Protein AF-A0A8H5GS70-F1 (afdb_monomer_lite)

Structure (mmCIF, N/CA/C/O backbone):
data_AF-A0A8H5GS70-F1
#
_entry.id   AF-A0A8H5GS70-F1
#
loop_
_atom_site.group_PDB
_atom_site.id
_atom_site.type_symbol
_atom_site.label_atom_id
_atom_site.label_alt_id
_atom_site.label_comp_id
_atom_site.label_asym_id
_atom_site.label_entity_id
_atom_site.label_seq_id
_atom_site.pdbx_PDB_ins_code
_atom_site.Cartn_x
_atom_site.Cartn_y
_atom_site.Cartn_z
_atom_site.occupancy
_atom_site.B_iso_or_equiv
_atom_site.auth_seq_id
_atom_site.auth_comp_id
_atom_site.auth_asym_id
_atom_site.auth_atom_id
_atom_site.pdbx_PDB_model_num
ATOM 1 N N . MET A 1 1 ? 1.340 17.845 -47.057 1.00 41.59 1 MET A N 1
ATOM 2 C CA . MET A 1 1 ? 2.087 19.081 -47.364 1.00 41.59 1 MET A CA 1
ATOM 3 C C . MET A 1 1 ? 3.203 18.674 -48.309 1.00 41.59 1 MET A C 1
ATOM 5 O O . MET A 1 1 ? 4.181 18.093 -47.871 1.00 41.59 1 MET A O 1
ATOM 9 N N . GLU A 1 2 ? 2.843 18.514 -49.580 1.00 40.66 2 GLU A N 1
ATOM 10 C CA . GLU A 1 2 ? 2.996 19.532 -50.644 1.00 40.66 2 GLU A CA 1
ATOM 11 C C . GLU A 1 2 ? 4.414 19.458 -51.248 1.00 40.66 2 GLU A C 1
ATOM 13 O O . GLU A 1 2 ? 5.358 19.992 -50.667 1.00 40.66 2 GLU A O 1
ATOM 18 N N . PRO A 1 3 ? 4.588 18.746 -52.378 1.00 62.62 3 PRO A N 1
ATOM 19 C CA . PRO A 1 3 ? 5.790 18.810 -53.199 1.00 62.62 3 PRO A CA 1
ATOM 20 C C . PRO A 1 3 ? 5.687 19.979 -54.192 1.00 62.62 3 PRO A C 1
ATOM 22 O O . PRO A 1 3 ? 4.843 19.964 -55.087 1.00 62.62 3 PRO A O 1
ATOM 25 N N . SER A 1 4 ? 6.566 20.976 -54.065 1.00 63.50 4 SER A N 1
ATOM 26 C CA . SER A 1 4 ? 6.657 22.074 -55.034 1.00 63.50 4 SER A CA 1
ATOM 27 C C . SER A 1 4 ? 7.670 21.772 -56.134 1.00 63.50 4 SER A C 1
ATOM 29 O O . SER A 1 4 ? 8.876 21.661 -55.916 1.00 63.50 4 SER A O 1
ATOM 31 N N . THR A 1 5 ? 7.105 21.657 -57.327 1.00 60.03 5 THR A N 1
ATOM 32 C CA . THR A 1 5 ? 7.694 21.529 -58.658 1.00 60.03 5 THR A CA 1
ATOM 33 C C . THR A 1 5 ? 8.091 22.909 -59.206 1.00 60.03 5 THR A C 1
ATOM 35 O O . THR A 1 5 ? 7.234 23.784 -59.259 1.00 60.03 5 THR A O 1
ATOM 38 N N . THR A 1 6 ? 9.323 23.081 -59.702 1.00 65.56 6 THR A N 1
ATOM 39 C CA . THR A 1 6 ? 9.753 24.198 -60.586 1.00 65.56 6 THR A CA 1
ATOM 40 C C . THR A 1 6 ? 10.953 23.678 -61.404 1.00 65.56 6 THR A C 1
ATOM 42 O O . THR A 1 6 ? 11.974 23.368 -60.804 1.00 65.56 6 THR A O 1
ATOM 45 N N . LEU A 1 7 ? 10.951 23.331 -62.700 1.00 55.59 7 LEU A N 1
ATOM 46 C CA . LEU A 1 7 ? 10.333 23.798 -63.957 1.00 55.59 7 LEU A CA 1
ATOM 47 C C . LEU A 1 7 ? 11.104 24.951 -64.661 1.00 55.59 7 LEU A C 1
ATOM 49 O O . LEU A 1 7 ? 10.757 26.109 -64.481 1.00 55.59 7 LEU A O 1
ATOM 53 N N . LEU A 1 8 ? 12.083 24.546 -65.510 1.00 57.00 8 LEU A N 1
ATOM 54 C CA . LEU A 1 8 ? 12.638 25.178 -66.750 1.00 57.00 8 LEU A CA 1
ATOM 55 C C . LEU A 1 8 ? 13.341 26.568 -66.646 1.00 57.00 8 LEU A C 1
ATOM 57 O O . LEU A 1 8 ? 13.192 27.215 -65.617 1.00 57.00 8 LEU A O 1
ATOM 61 N N . PRO A 1 9 ? 14.107 27.071 -67.664 1.00 65.50 9 PRO A N 1
ATOM 62 C CA . PRO A 1 9 ? 14.268 26.616 -69.062 1.00 65.50 9 PRO A CA 1
ATOM 63 C C . PRO A 1 9 ? 15.720 26.522 -69.629 1.00 65.50 9 PRO A C 1
ATOM 65 O O . PRO A 1 9 ? 16.685 26.921 -68.977 1.00 65.50 9 PRO A O 1
ATOM 68 N N . PRO A 1 10 ? 15.873 26.022 -70.879 1.00 66.88 10 PRO A N 1
ATOM 69 C CA . PRO A 1 10 ? 17.088 26.089 -71.695 1.00 66.88 10 PRO A CA 1
ATOM 70 C C . PRO A 1 10 ? 17.116 27.337 -72.605 1.00 66.88 10 PRO A C 1
ATOM 72 O O . PRO A 1 10 ? 16.101 27.717 -73.186 1.00 66.88 10 PRO A O 1
ATOM 75 N N . THR A 1 11 ? 18.296 27.927 -72.800 1.00 54.78 11 THR A N 1
ATOM 76 C CA . THR A 1 11 ? 18.603 28.916 -73.853 1.00 54.78 11 THR A CA 1
ATOM 77 C C . THR A 1 11 ? 19.917 28.476 -74.516 1.00 54.78 11 THR A C 1
ATOM 79 O O . THR A 1 11 ? 20.917 28.264 -73.842 1.00 54.78 11 THR A O 1
ATOM 82 N N . ALA A 1 12 ? 19.913 27.987 -75.755 1.00 43.59 12 ALA A N 1
ATOM 83 C CA . ALA A 1 12 ? 19.698 28.677 -77.029 1.00 43.59 12 ALA A CA 1
ATOM 84 C C . ALA A 1 12 ? 20.904 29.519 -77.491 1.00 43.59 12 ALA A C 1
ATOM 86 O O . ALA A 1 12 ? 21.339 30.441 -76.814 1.00 43.59 12 ALA A O 1
ATOM 87 N N . SER A 1 13 ? 21.308 29.221 -78.729 1.00 40.09 13 SER A N 1
ATOM 88 C CA . SER A 1 13 ? 21.860 30.138 -79.732 1.00 40.09 13 SER A CA 1
ATOM 89 C C . SER A 1 13 ? 23.309 30.614 -79.611 1.00 40.09 13 SER A C 1
ATOM 91 O O . SER A 1 13 ? 23.669 31.460 -78.803 1.00 40.09 13 SER A O 1
ATOM 93 N N . GLY A 1 14 ? 24.103 30.146 -80.576 1.00 44.72 14 GLY A N 1
ATOM 94 C CA . GLY A 1 14 ? 25.409 30.680 -80.948 1.00 44.72 14 GLY A CA 1
ATOM 95 C C . GLY A 1 14 ? 25.857 30.148 -82.310 1.00 44.72 14 GLY A C 1
ATOM 96 O O . GLY A 1 14 ? 26.926 29.562 -82.424 1.00 44.72 14 GLY A O 1
ATOM 97 N N . SER A 1 15 ? 25.001 30.285 -83.328 1.00 45.94 15 SER A N 1
AT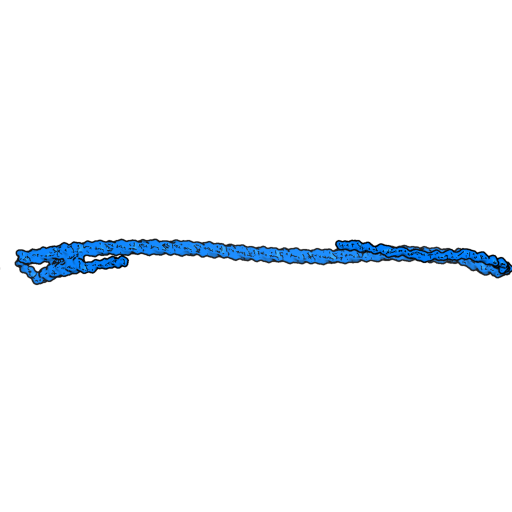OM 98 C CA . SER A 1 15 ? 25.353 30.112 -84.739 1.00 45.94 15 SER A CA 1
ATOM 99 C C . SER A 1 15 ? 26.146 31.324 -85.233 1.00 45.94 15 SER A C 1
ATOM 101 O O . SER A 1 15 ? 25.652 32.443 -85.117 1.00 45.94 15 SER A O 1
ATOM 103 N N . ALA A 1 16 ? 27.303 31.115 -85.860 1.00 51.50 16 ALA A N 1
ATOM 104 C CA . ALA A 1 16 ? 27.848 32.056 -86.837 1.00 51.50 16 ALA A CA 1
ATOM 105 C C . ALA A 1 16 ? 28.804 31.330 -87.793 1.00 51.50 16 ALA A C 1
ATOM 107 O O . ALA A 1 16 ? 29.974 31.093 -87.512 1.00 51.50 16 ALA A O 1
ATOM 108 N N . THR A 1 17 ? 28.230 30.964 -88.930 1.00 47.34 17 THR A N 1
ATOM 109 C CA . THR A 1 17 ? 28.849 30.848 -90.249 1.00 47.34 17 THR A CA 1
ATOM 110 C C . THR A 1 17 ? 29.799 32.015 -90.553 1.00 47.34 17 THR A C 1
ATOM 112 O O . THR A 1 17 ? 29.362 33.164 -90.518 1.00 47.34 17 THR A O 1
ATOM 115 N N . HIS A 1 18 ? 31.042 31.740 -90.958 1.00 45.59 18 HIS A N 1
ATOM 116 C CA . HIS A 1 18 ? 31.730 32.599 -91.925 1.00 45.59 18 HIS A CA 1
ATOM 117 C C . HIS A 1 18 ? 32.606 31.756 -92.858 1.00 45.59 18 HIS A C 1
ATOM 119 O O . HIS A 1 18 ? 33.551 31.088 -92.445 1.00 45.59 18 HIS A O 1
ATOM 125 N N . ASP A 1 19 ? 32.160 31.771 -94.107 1.00 41.03 19 ASP A N 1
ATOM 126 C CA . ASP A 1 19 ? 32.655 31.108 -95.303 1.00 41.03 19 ASP A CA 1
ATOM 127 C C . ASP A 1 19 ? 34.024 31.636 -95.801 1.00 41.03 19 ASP A C 1
ATOM 129 O O . ASP A 1 19 ? 34.546 32.625 -95.279 1.00 41.03 19 ASP A O 1
ATOM 133 N N . PRO A 1 20 ? 34.628 30.952 -96.794 1.00 55.06 20 PRO A N 1
ATOM 134 C CA . PRO A 1 20 ? 36.050 30.968 -97.099 1.00 55.06 20 PRO A CA 1
ATOM 135 C C . PRO A 1 20 ? 36.425 32.123 -98.025 1.00 55.06 20 PRO A C 1
ATOM 137 O O . PRO A 1 20 ? 35.702 32.423 -98.972 1.00 55.06 20 PRO A O 1
ATOM 140 N N . ASN A 1 21 ? 37.610 32.704 -97.822 1.00 40.53 21 ASN A N 1
ATOM 141 C CA . ASN A 1 21 ? 38.204 33.589 -98.816 1.00 40.53 21 ASN A CA 1
ATOM 142 C C . ASN A 1 21 ? 39.496 32.983 -99.368 1.00 40.53 21 ASN A C 1
ATOM 144 O O . ASN A 1 21 ? 40.542 32.947 -98.717 1.00 40.53 21 ASN A O 1
ATOM 148 N N . LEU A 1 22 ? 39.346 32.457 -100.584 1.00 50.12 22 LEU A N 1
ATOM 149 C CA . LEU A 1 22 ? 40.395 32.203 -101.555 1.00 50.12 22 LEU A CA 1
ATOM 150 C C . LEU A 1 22 ? 41.041 33.540 -101.932 1.00 50.12 22 LEU A C 1
ATOM 152 O O . LEU A 1 22 ? 40.470 34.290 -102.715 1.00 50.12 22 LEU A O 1
ATOM 156 N N . GLU A 1 23 ? 42.262 33.792 -101.471 1.00 40.56 23 GLU A N 1
ATOM 157 C CA . GLU A 1 23 ? 43.182 34.643 -102.222 1.00 40.56 23 GLU A CA 1
ATOM 158 C C . GLU A 1 23 ? 44.460 33.880 -102.546 1.00 40.56 23 GLU A C 1
ATOM 160 O O . GLU A 1 23 ? 45.332 33.596 -101.724 1.00 40.56 23 GLU A O 1
ATOM 165 N N . VAL A 1 24 ? 44.495 33.522 -103.823 1.00 50.34 24 VAL A N 1
ATOM 166 C CA . VAL A 1 24 ? 45.649 33.141 -104.614 1.00 50.34 24 VAL A CA 1
ATOM 167 C C . VAL A 1 24 ? 46.730 34.215 -104.462 1.00 50.34 24 VAL A C 1
ATOM 169 O O . VAL A 1 24 ? 46.545 35.366 -104.842 1.00 50.34 24 VAL A O 1
ATOM 172 N N . SER A 1 25 ? 47.893 33.820 -103.951 1.00 41.69 25 SER A N 1
ATOM 173 C CA . SER A 1 25 ? 49.149 34.536 -104.178 1.00 41.69 25 SER A CA 1
ATOM 174 C C . SER A 1 25 ? 50.239 33.525 -104.513 1.00 41.69 25 SER A C 1
ATOM 176 O O . SER A 1 25 ? 51.047 33.102 -103.686 1.00 41.69 25 SER A O 1
ATOM 178 N N . GLU A 1 26 ? 50.217 33.108 -105.777 1.00 46.69 26 GLU A N 1
ATOM 179 C CA . GLU A 1 26 ? 51.394 32.623 -106.483 1.00 46.69 26 GLU A CA 1
ATOM 180 C C . GLU A 1 26 ? 52.360 33.792 -106.700 1.00 46.69 26 GLU A C 1
ATOM 182 O O . GLU A 1 26 ? 52.015 34.739 -107.397 1.00 46.69 26 GLU A O 1
ATOM 187 N N . ALA A 1 27 ? 53.556 33.707 -106.108 1.00 41.03 27 ALA A N 1
ATOM 188 C CA . ALA A 1 27 ? 54.829 34.331 -106.514 1.00 41.03 27 ALA A CA 1
ATOM 189 C C . ALA A 1 27 ? 55.699 34.441 -105.245 1.00 41.03 27 ALA A C 1
ATOM 191 O O . ALA A 1 27 ? 55.424 35.216 -104.347 1.00 41.03 27 ALA A O 1
ATOM 192 N N . THR A 1 28 ? 56.783 33.703 -105.030 1.00 45.12 28 THR A N 1
ATOM 193 C CA . THR A 1 28 ? 57.941 33.544 -105.903 1.00 45.12 28 THR A CA 1
ATOM 194 C C . THR A 1 28 ? 58.838 32.454 -105.308 1.00 45.12 28 THR A C 1
ATOM 196 O O . THR A 1 28 ? 59.185 32.462 -104.127 1.00 45.12 28 THR A O 1
ATOM 199 N N . ARG A 1 29 ? 59.270 31.513 -106.152 1.00 48.84 29 ARG A N 1
ATOM 200 C CA . ARG A 1 29 ? 60.352 30.573 -105.848 1.00 48.84 29 ARG A CA 1
ATOM 201 C C . ARG A 1 29 ? 61.652 31.348 -105.609 1.00 48.84 29 ARG A C 1
ATOM 203 O O . ARG A 1 29 ? 62.238 31.867 -106.555 1.00 48.84 29 ARG A O 1
ATOM 210 N N . ARG A 1 30 ? 62.164 31.330 -104.377 1.00 41.66 30 ARG A N 1
ATOM 211 C CA . ARG A 1 30 ? 63.593 31.530 -104.087 1.00 41.66 30 ARG A CA 1
ATOM 212 C C . ARG A 1 30 ? 64.118 30.335 -103.295 1.00 41.66 30 ARG A C 1
ATOM 214 O O . ARG A 1 30 ? 63.849 30.168 -102.112 1.00 41.66 30 ARG A O 1
ATOM 221 N N . ARG A 1 31 ? 64.848 29.471 -104.006 1.00 52.75 31 ARG A N 1
ATOM 222 C CA . ARG A 1 31 ? 65.617 28.343 -103.474 1.00 52.75 31 ARG A CA 1
ATOM 223 C C . ARG A 1 31 ? 66.791 28.880 -102.656 1.00 52.75 31 ARG A C 1
ATOM 225 O O . ARG A 1 31 ? 67.757 29.354 -103.238 1.00 52.75 31 ARG A O 1
ATOM 232 N N . SER A 1 32 ? 66.703 28.791 -101.333 1.00 51.12 32 SER A N 1
ATOM 233 C CA . SER A 1 32 ? 67.836 28.585 -100.420 1.00 51.12 32 SER A CA 1
ATOM 234 C C . SER A 1 32 ? 67.299 28.463 -98.992 1.00 51.12 32 SER A C 1
ATOM 236 O O . SER A 1 32 ? 66.757 29.440 -98.479 1.00 51.12 32 SER A O 1
ATOM 238 N N . ARG A 1 33 ? 67.414 27.264 -98.388 1.00 51.38 33 ARG A N 1
ATOM 239 C CA . ARG A 1 33 ? 67.702 26.992 -96.955 1.00 51.38 33 ARG A CA 1
ATOM 240 C C . ARG A 1 33 ? 67.422 25.515 -96.598 1.00 51.38 33 ARG A C 1
ATOM 242 O O . ARG A 1 33 ? 66.333 25.194 -96.131 1.00 51.38 33 ARG A O 1
ATOM 249 N N . PRO A 1 34 ? 68.409 24.612 -96.744 1.00 63.44 34 PRO A N 1
ATOM 250 C CA . PRO A 1 34 ? 68.309 23.220 -96.283 1.00 63.44 34 PRO A CA 1
ATOM 251 C C . PRO A 1 34 ? 68.285 23.053 -94.745 1.00 63.44 34 PRO A C 1
ATOM 253 O O . PRO A 1 34 ? 68.092 21.951 -94.252 1.00 63.44 34 PRO A O 1
ATOM 256 N N . ALA A 1 35 ? 68.434 24.120 -93.950 1.00 65.75 35 ALA A N 1
ATOM 257 C CA . ALA A 1 35 ? 68.441 24.016 -92.486 1.00 65.75 35 ALA A CA 1
ATOM 258 C C . ALA A 1 35 ? 67.076 23.606 -91.890 1.00 65.75 35 ALA A C 1
ATOM 260 O O . ALA A 1 35 ? 67.027 22.810 -90.956 1.00 65.75 35 ALA A O 1
ATOM 261 N N . ILE A 1 36 ? 65.961 24.099 -92.444 1.00 76.31 36 ILE A N 1
ATOM 262 C CA . ILE A 1 36 ? 64.610 23.873 -91.890 1.00 76.31 36 ILE A CA 1
ATOM 263 C C . ILE A 1 36 ? 64.193 22.401 -92.018 1.00 76.31 36 ILE A C 1
ATOM 265 O O . ILE A 1 36 ? 63.583 21.847 -91.106 1.00 76.31 36 ILE A O 1
ATOM 269 N N . THR A 1 37 ? 64.574 21.738 -93.113 1.00 81.88 37 THR A N 1
ATOM 270 C CA . THR A 1 37 ? 64.270 20.319 -93.334 1.00 81.88 37 THR A CA 1
ATOM 271 C C . THR A 1 37 ? 65.010 19.415 -92.351 1.00 81.88 37 THR A C 1
ATOM 273 O O . THR A 1 37 ? 64.430 18.448 -91.867 1.00 81.88 37 THR A O 1
ATOM 276 N N . HIS A 1 38 ? 66.250 19.749 -91.975 1.00 82.50 38 HIS A N 1
ATOM 277 C CA . HIS A 1 38 ? 66.985 18.991 -90.957 1.00 82.50 38 HIS A CA 1
ATOM 278 C C . HIS A 1 38 ? 66.397 19.182 -89.548 1.00 82.50 38 HIS A C 1
ATOM 280 O O . HIS A 1 38 ? 66.287 18.206 -88.807 1.00 82.50 38 HIS A O 1
ATOM 286 N N . PHE A 1 39 ? 65.933 20.391 -89.199 1.00 87.62 39 PHE A N 1
ATOM 287 C CA . PHE A 1 39 ? 65.196 20.621 -87.947 1.00 87.62 39 PHE A CA 1
ATOM 288 C C . PHE A 1 39 ? 63.870 19.861 -87.904 1.00 87.62 39 PHE A C 1
ATOM 290 O O . PHE A 1 39 ? 63.539 19.292 -86.868 1.00 87.62 39 PHE A O 1
ATOM 297 N N . ALA A 1 40 ? 63.136 19.802 -89.018 1.00 88.44 40 ALA A N 1
ATOM 298 C CA . ALA A 1 40 ? 61.888 19.049 -89.097 1.00 88.44 40 ALA A CA 1
ATOM 299 C C . ALA A 1 40 ? 62.111 17.543 -88.875 1.00 88.44 40 ALA A C 1
ATOM 301 O O . ALA A 1 40 ? 61.377 16.921 -88.108 1.00 88.44 40 ALA A O 1
ATOM 302 N N . VAL A 1 41 ? 63.158 16.964 -89.476 1.00 88.12 41 VAL A N 1
ATOM 303 C CA . VAL A 1 41 ? 63.504 15.546 -89.280 1.00 88.12 41 VAL A CA 1
ATOM 304 C C . VAL A 1 41 ? 63.946 15.278 -87.838 1.00 88.12 41 VAL A C 1
ATOM 306 O O . VAL A 1 41 ? 63.435 14.348 -87.217 1.00 88.12 41 VAL A O 1
ATOM 309 N N . LEU A 1 42 ? 64.818 16.110 -87.257 1.00 89.81 42 LEU A N 1
ATOM 310 C CA . LEU A 1 42 ? 65.224 15.967 -85.851 1.00 89.81 42 LEU A CA 1
ATOM 311 C C . LEU A 1 42 ? 64.033 16.107 -84.892 1.00 89.81 42 LEU A C 1
ATOM 313 O O . LEU A 1 42 ? 63.864 15.277 -83.999 1.00 89.81 42 LEU A O 1
ATOM 317 N N . ALA A 1 43 ? 63.166 17.099 -85.105 1.00 89.62 43 ALA A N 1
ATOM 318 C CA . ALA A 1 43 ? 61.948 17.276 -84.322 1.00 89.62 43 ALA A CA 1
ATOM 319 C C . ALA A 1 43 ? 61.018 16.060 -84.442 1.00 89.62 43 ALA A C 1
ATOM 321 O O . ALA A 1 43 ? 60.468 15.625 -83.438 1.00 89.62 43 ALA A O 1
ATOM 322 N N . SER A 1 44 ? 60.897 15.452 -85.626 1.00 91.12 44 SER A N 1
ATOM 323 C CA . SER A 1 44 ? 60.050 14.269 -85.833 1.00 91.12 44 SER A CA 1
ATOM 324 C C . SER A 1 44 ? 60.491 13.039 -85.029 1.00 91.12 44 SER A C 1
ATOM 326 O O . SER A 1 44 ? 59.652 12.207 -84.701 1.00 91.12 44 SER A O 1
ATOM 328 N N . VAL A 1 45 ? 61.777 12.942 -84.668 1.00 91.88 45 VAL A N 1
ATOM 329 C CA . VAL A 1 45 ? 62.325 11.842 -83.853 1.00 91.88 45 VAL A CA 1
ATOM 330 C C . VAL A 1 45 ? 62.315 12.197 -82.365 1.00 91.88 45 VAL A C 1
ATOM 332 O O . VAL A 1 45 ? 61.942 11.378 -81.527 1.00 91.88 45 VAL A O 1
ATOM 335 N N . ILE A 1 46 ? 62.681 13.433 -82.020 1.00 93.31 46 ILE A N 1
ATOM 336 C CA . ILE A 1 46 ? 62.764 13.885 -80.623 1.00 93.31 46 ILE A CA 1
ATOM 337 C C . ILE A 1 46 ? 61.366 14.067 -80.013 1.00 93.31 46 ILE A C 1
ATOM 339 O O . ILE A 1 46 ? 61.153 13.769 -78.835 1.00 93.31 46 ILE A O 1
ATOM 343 N N . LEU A 1 47 ? 60.391 14.524 -80.802 1.00 92.94 47 LEU A N 1
ATOM 344 C CA . LEU A 1 47 ? 59.028 14.770 -80.336 1.00 92.94 47 LEU A CA 1
ATOM 345 C C . LEU A 1 47 ? 58.335 13.492 -79.830 1.00 92.94 47 LEU A C 1
ATOM 347 O O . LEU A 1 47 ? 57.911 13.503 -78.680 1.00 92.94 47 LEU A O 1
ATOM 351 N N . PRO A 1 48 ? 58.251 12.364 -80.563 1.00 91.31 48 PRO A N 1
ATOM 352 C CA . PRO A 1 48 ? 57.654 11.144 -80.018 1.00 91.31 48 PRO A CA 1
ATOM 353 C C . PRO A 1 48 ? 58.462 10.585 -78.842 1.00 91.31 48 PRO A C 1
ATOM 355 O O . PRO A 1 48 ? 57.868 10.118 -77.869 1.00 91.31 48 PRO A O 1
ATOM 358 N N . LEU A 1 49 ? 59.797 10.696 -78.886 1.00 93.31 49 LEU A N 1
ATOM 359 C CA . LEU A 1 49 ? 60.673 10.209 -77.819 1.00 93.31 49 LEU A CA 1
ATOM 360 C C . LEU A 1 49 ? 60.420 10.928 -76.483 1.00 93.31 49 LEU A C 1
ATOM 362 O O . LEU A 1 49 ? 60.488 10.304 -75.429 1.00 93.31 49 LEU A O 1
ATOM 366 N N . THR A 1 50 ? 60.079 12.217 -76.518 1.00 93.75 50 THR A N 1
ATOM 367 C CA . THR A 1 50 ? 59.767 13.017 -75.320 1.00 93.75 50 THR A CA 1
ATOM 368 C C . THR A 1 50 ? 58.273 13.026 -74.975 1.00 93.75 50 THR A C 1
ATOM 370 O O . THR A 1 50 ? 57.904 13.035 -73.800 1.00 93.75 50 THR A O 1
ATOM 373 N N . PHE A 1 51 ? 57.389 12.964 -75.972 1.00 95.31 51 PHE A N 1
ATOM 374 C CA . PHE A 1 51 ? 55.944 13.092 -75.785 1.00 95.31 51 PHE A CA 1
ATOM 375 C C . PHE A 1 51 ? 55.284 11.807 -75.271 1.00 95.31 51 PHE A C 1
ATOM 377 O O . PHE A 1 51 ? 54.409 11.868 -74.407 1.00 95.31 51 PHE A O 1
ATOM 384 N N . VAL A 1 52 ? 55.714 10.631 -75.740 1.00 94.88 52 VAL A N 1
ATOM 385 C CA . VAL A 1 52 ? 55.173 9.336 -75.287 1.00 94.88 52 VAL A CA 1
ATOM 386 C C . VAL A 1 52 ? 55.362 9.109 -73.778 1.00 94.88 52 VAL A C 1
ATOM 388 O O . VAL A 1 52 ? 54.360 8.835 -73.104 1.00 94.88 52 VAL A O 1
ATOM 391 N N . PRO A 1 53 ? 56.574 9.244 -73.195 1.00 93.75 53 PRO A N 1
ATOM 392 C CA . PRO A 1 53 ? 56.747 9.066 -71.754 1.00 93.75 53 PRO A CA 1
ATOM 393 C C . PRO A 1 53 ? 55.986 10.126 -70.949 1.00 93.75 53 PRO A C 1
ATOM 395 O O . PRO A 1 53 ? 55.418 9.799 -69.906 1.00 93.75 53 PRO A O 1
ATOM 398 N N . TYR A 1 54 ? 55.886 11.361 -71.455 1.00 96.25 54 TYR A N 1
ATOM 399 C CA . TYR A 1 54 ? 55.092 12.417 -70.826 1.00 96.25 54 TYR A CA 1
ATOM 400 C C . TYR A 1 54 ? 53.594 12.076 -70.789 1.00 96.25 54 TYR A C 1
ATOM 402 O O . TYR A 1 54 ? 52.955 12.190 -69.740 1.00 96.25 54 TYR A O 1
ATOM 410 N N . LEU A 1 55 ? 53.025 11.591 -71.897 1.00 95.88 55 LEU A N 1
ATOM 411 C CA . LEU A 1 55 ? 51.624 11.171 -71.950 1.00 95.88 55 LEU A CA 1
ATOM 412 C C . LEU A 1 55 ? 51.339 9.968 -71.046 1.00 95.88 55 LEU A C 1
ATOM 414 O O . LEU A 1 55 ? 50.320 9.949 -70.352 1.00 95.88 55 LEU A O 1
ATOM 418 N N . LEU A 1 56 ? 52.234 8.977 -71.018 1.00 96.44 56 LEU A N 1
ATOM 419 C CA . LEU A 1 56 ? 52.121 7.824 -70.122 1.00 96.44 56 LEU A CA 1
ATOM 420 C C . LEU A 1 56 ? 52.157 8.256 -68.653 1.00 96.44 56 LEU A C 1
ATOM 422 O O . LEU A 1 56 ? 51.313 7.814 -67.869 1.00 96.44 56 LEU A O 1
ATOM 426 N N . ALA A 1 57 ? 53.084 9.145 -68.285 1.00 96.31 57 ALA A N 1
ATOM 427 C CA . ALA A 1 57 ? 53.157 9.713 -66.944 1.00 96.31 57 ALA A CA 1
ATOM 428 C C . ALA A 1 57 ? 51.867 10.469 -66.595 1.00 96.31 57 ALA A C 1
ATOM 430 O O . ALA A 1 57 ? 51.264 10.201 -65.557 1.00 96.31 57 ALA A O 1
ATOM 431 N N . ARG A 1 58 ? 51.371 11.327 -67.497 1.00 96.19 58 ARG A N 1
ATOM 432 C CA . ARG A 1 58 ? 50.116 12.068 -67.306 1.00 96.19 58 ARG A CA 1
ATOM 433 C C . ARG A 1 58 ? 48.926 11.132 -67.100 1.00 96.19 58 ARG A C 1
ATOM 435 O O . ARG A 1 58 ? 48.154 11.333 -66.166 1.00 96.19 58 ARG A O 1
ATOM 442 N N . ARG A 1 59 ? 48.809 10.067 -67.903 1.00 96.25 59 ARG A N 1
ATOM 443 C CA . ARG A 1 59 ? 47.742 9.062 -67.759 1.00 96.25 59 ARG A CA 1
ATOM 444 C C . ARG A 1 59 ? 47.825 8.334 -66.416 1.00 96.25 59 ARG A C 1
ATOM 446 O O . ARG A 1 59 ? 46.794 8.131 -65.778 1.00 96.25 59 ARG A O 1
ATOM 453 N N . ARG A 1 60 ? 49.031 7.971 -65.965 1.00 96.25 60 ARG A N 1
ATOM 454 C CA . ARG A 1 60 ? 49.246 7.337 -64.652 1.00 96.25 60 ARG A CA 1
ATOM 455 C C . ARG A 1 60 ? 48.882 8.273 -63.501 1.00 96.25 60 ARG A C 1
ATOM 457 O O . ARG A 1 60 ? 48.185 7.840 -62.589 1.00 96.25 60 ARG A O 1
ATOM 464 N N . VAL A 1 61 ? 49.284 9.543 -63.565 1.00 96.88 61 VAL A N 1
ATOM 465 C CA . VAL A 1 61 ? 48.940 10.553 -62.549 1.00 96.88 61 VAL A CA 1
ATOM 466 C C . VAL A 1 61 ? 47.428 10.775 -62.490 1.00 96.88 61 VAL A C 1
ATOM 468 O O . VAL A 1 61 ? 46.863 10.792 -61.400 1.00 96.88 61 VAL A O 1
ATOM 471 N N . SER A 1 62 ? 46.741 10.859 -63.634 1.00 96.50 62 SER A N 1
ATOM 472 C CA . SER A 1 62 ? 45.276 10.972 -63.661 1.00 96.50 62 SER A CA 1
ATOM 473 C C . SER A 1 62 ? 44.578 9.739 -63.082 1.00 96.50 62 SER A C 1
ATOM 475 O O . SER A 1 62 ? 43.651 9.889 -62.288 1.00 96.50 62 SER A O 1
ATOM 477 N N . ALA A 1 63 ? 45.033 8.529 -63.424 1.00 96.25 63 ALA A N 1
ATOM 478 C CA . ALA A 1 63 ? 44.480 7.292 -62.871 1.00 96.25 63 ALA A CA 1
ATOM 479 C C . ALA A 1 63 ? 44.705 7.192 -61.353 1.00 96.25 63 ALA A C 1
ATOM 481 O O . ALA A 1 63 ? 43.804 6.790 -60.617 1.00 96.25 63 ALA A O 1
ATOM 482 N N . LEU A 1 64 ? 45.882 7.600 -60.868 1.00 97.25 64 LEU A N 1
ATOM 483 C CA . LEU A 1 64 ? 46.168 7.657 -59.437 1.00 97.25 64 LEU A CA 1
ATOM 484 C C . LEU A 1 64 ? 45.287 8.701 -58.741 1.00 97.25 64 LEU A C 1
ATOM 486 O O . LEU A 1 64 ? 44.691 8.397 -57.715 1.00 97.25 64 LEU A O 1
ATOM 490 N N . GLY A 1 65 ? 45.119 9.883 -59.338 1.00 96.56 65 GLY A N 1
ATOM 491 C CA . GLY A 1 65 ? 44.229 10.924 -58.825 1.00 96.56 65 GLY A CA 1
ATOM 492 C C . GLY A 1 65 ? 42.771 10.467 -58.724 1.00 96.56 65 GLY A C 1
ATOM 493 O O . GLY A 1 65 ? 42.103 10.761 -57.736 1.00 96.56 65 GLY A O 1
ATOM 494 N N . GLN A 1 66 ? 42.280 9.690 -59.695 1.00 97.31 66 GLN A N 1
ATOM 495 C CA . GLN A 1 66 ? 40.946 9.081 -59.622 1.00 97.31 66 GLN A CA 1
ATOM 496 C C . GLN A 1 66 ? 40.834 8.069 -58.476 1.00 97.31 66 GLN A C 1
ATOM 498 O O . GLN A 1 66 ? 39.847 8.089 -57.745 1.00 97.31 66 GLN A O 1
ATOM 503 N N . ARG A 1 67 ? 41.852 7.221 -58.273 1.00 97.12 67 ARG A N 1
ATOM 504 C CA . ARG A 1 67 ? 41.879 6.262 -57.155 1.00 97.12 67 ARG A CA 1
ATOM 505 C C . ARG A 1 67 ? 41.926 6.959 -55.798 1.00 97.12 67 ARG A C 1
ATOM 507 O O . ARG A 1 67 ? 41.222 6.533 -54.892 1.00 97.12 67 ARG A O 1
ATOM 514 N N . VAL A 1 68 ? 42.700 8.037 -55.668 1.00 98.00 68 VAL A N 1
ATOM 515 C CA . VAL A 1 68 ? 42.758 8.846 -54.440 1.00 98.00 68 VAL A CA 1
ATOM 516 C C . VAL A 1 68 ? 41.394 9.460 -54.138 1.00 98.00 68 VAL A C 1
ATOM 518 O O . VAL A 1 68 ? 40.908 9.309 -53.024 1.00 98.00 68 VAL A O 1
ATOM 521 N N . LYS A 1 69 ? 40.723 10.053 -55.135 1.00 97.31 69 LYS A N 1
ATOM 522 C CA . LYS A 1 69 ? 39.356 10.576 -54.967 1.00 97.31 69 LYS A CA 1
ATOM 523 C C . LYS A 1 69 ? 38.369 9.487 -54.554 1.00 97.31 69 LYS A C 1
ATOM 525 O O . LYS A 1 69 ? 37.531 9.706 -53.688 1.00 97.31 69 LYS A O 1
ATOM 530 N N . HIS A 1 70 ? 38.472 8.302 -55.149 1.00 97.44 70 HIS A N 1
ATOM 531 C CA . HIS A 1 70 ? 37.612 7.181 -54.787 1.00 97.44 70 HIS A CA 1
ATOM 532 C C . HIS A 1 70 ? 37.852 6.722 -53.339 1.00 97.44 70 HIS A C 1
ATOM 534 O O . HIS A 1 70 ? 36.900 6.561 -52.576 1.00 97.44 70 HIS A O 1
ATOM 540 N N . LEU A 1 71 ? 39.114 6.600 -52.919 1.00 97.56 71 LEU A N 1
ATOM 541 C CA . LEU A 1 71 ? 39.466 6.299 -51.529 1.00 97.56 71 LEU A CA 1
ATOM 542 C C . LEU A 1 71 ? 38.970 7.378 -50.564 1.00 97.56 71 LEU A C 1
ATOM 544 O O . LEU A 1 71 ? 38.439 7.044 -49.511 1.00 97.56 71 LEU A O 1
ATOM 548 N N . GLU A 1 72 ? 39.066 8.653 -50.933 1.00 97.88 72 GLU A N 1
ATOM 549 C CA . GLU A 1 72 ? 38.540 9.760 -50.134 1.00 97.88 72 GLU A CA 1
ATOM 550 C C . GLU A 1 72 ? 37.021 9.642 -49.944 1.00 97.88 72 GLU A C 1
ATOM 552 O O . GLU A 1 72 ? 36.532 9.751 -48.820 1.00 97.88 72 GLU A O 1
ATOM 557 N N . THR A 1 73 ? 36.271 9.318 -51.005 1.00 97.88 73 THR A N 1
ATOM 558 C CA . THR A 1 73 ? 34.821 9.081 -50.886 1.00 97.88 73 THR A CA 1
ATOM 559 C C . THR A 1 73 ? 34.496 7.889 -49.983 1.00 97.88 73 THR A C 1
ATOM 561 O O . THR A 1 73 ? 33.563 7.965 -49.182 1.00 97.88 73 THR A O 1
ATOM 564 N N . HIS A 1 74 ? 35.292 6.815 -50.043 1.00 97.81 74 HIS A N 1
ATOM 565 C CA . HIS A 1 74 ? 35.139 5.666 -49.152 1.00 97.81 74 HIS A CA 1
ATOM 566 C C . HIS A 1 74 ? 35.443 6.020 -47.692 1.00 97.81 74 HIS A C 1
ATOM 568 O O . HIS A 1 74 ? 34.659 5.668 -46.813 1.00 97.81 74 HIS A O 1
ATOM 574 N N . LEU A 1 75 ? 36.520 6.765 -47.426 1.00 97.94 75 LEU A N 1
ATOM 575 C CA . LEU A 1 75 ? 36.861 7.233 -46.081 1.00 97.94 75 LEU A CA 1
ATOM 576 C C . LEU A 1 75 ? 35.773 8.147 -45.510 1.00 97.94 75 LEU A C 1
ATOM 578 O O . LEU A 1 75 ? 35.396 8.000 -44.349 1.00 97.94 75 LEU A O 1
ATOM 582 N N . GLN A 1 76 ? 35.209 9.040 -46.327 1.00 98.06 76 GLN A N 1
ATOM 583 C CA . GLN A 1 76 ? 34.086 9.880 -45.914 1.00 98.06 76 GLN A CA 1
ATOM 584 C C . GLN A 1 76 ? 32.826 9.059 -45.609 1.00 98.06 76 GLN A C 1
ATOM 586 O O . GLN A 1 76 ? 32.118 9.374 -44.652 1.00 98.06 76 GLN A O 1
ATOM 591 N N . SER A 1 77 ? 32.537 8.008 -46.386 1.00 98.12 77 SER A N 1
ATOM 592 C CA . SER A 1 77 ? 31.415 7.103 -46.099 1.00 98.12 77 SER A CA 1
ATOM 593 C C . SER A 1 77 ? 31.618 6.372 -44.774 1.00 98.12 77 SER A C 1
ATOM 595 O O . SER A 1 77 ? 30.743 6.420 -43.916 1.00 98.12 77 SER A O 1
ATOM 597 N N . ILE A 1 78 ? 32.801 5.784 -44.564 1.00 98.12 78 ILE A N 1
ATOM 598 C CA . ILE A 1 78 ? 33.141 5.079 -43.320 1.00 98.12 78 ILE A CA 1
ATOM 599 C C . ILE A 1 78 ? 33.045 6.027 -42.122 1.00 98.12 78 ILE A C 1
ATOM 601 O O . ILE A 1 78 ? 32.498 5.660 -41.087 1.00 98.12 78 ILE A O 1
ATOM 605 N N . HIS A 1 79 ? 33.515 7.269 -42.255 1.00 98.25 79 HIS A N 1
ATOM 606 C CA . HIS A 1 79 ? 33.407 8.257 -41.184 1.00 98.25 79 HIS A CA 1
ATOM 607 C C . HIS A 1 79 ? 31.944 8.594 -40.847 1.00 98.25 79 HIS A C 1
ATOM 609 O O . HIS A 1 79 ? 31.582 8.689 -39.673 1.00 98.25 79 HIS A O 1
ATOM 615 N N . LYS A 1 80 ? 31.075 8.716 -41.860 1.00 98.12 80 LYS A N 1
ATOM 616 C CA . LYS A 1 80 ? 29.631 8.894 -41.650 1.00 98.12 80 LYS A CA 1
ATOM 617 C C . LYS A 1 80 ? 29.020 7.686 -40.943 1.00 98.12 80 LYS A C 1
ATOM 619 O O . LYS A 1 80 ? 28.237 7.882 -40.015 1.00 98.12 80 LYS A O 1
ATOM 624 N N . ASP A 1 81 ? 29.396 6.472 -41.320 1.00 98.19 81 ASP A N 1
ATOM 625 C CA . ASP A 1 81 ? 28.870 5.254 -40.700 1.00 98.19 81 ASP A CA 1
ATOM 626 C C . ASP A 1 81 ? 29.341 5.101 -39.248 1.00 98.19 81 ASP A C 1
ATOM 628 O O . ASP A 1 81 ? 28.520 4.852 -38.366 1.00 98.19 81 ASP A O 1
ATOM 632 N N . LEU A 1 82 ? 30.611 5.396 -38.952 1.00 98.38 82 LEU A N 1
ATOM 633 C CA . LEU A 1 82 ? 31.116 5.465 -37.576 1.00 98.38 82 LEU A CA 1
ATOM 634 C C . LEU A 1 82 ? 30.361 6.510 -36.747 1.00 98.38 82 LEU A C 1
ATOM 636 O O . LEU A 1 82 ? 29.959 6.226 -35.624 1.00 98.38 82 LEU A O 1
ATOM 640 N N . SER A 1 83 ? 30.085 7.691 -37.311 1.00 98.25 83 SER A N 1
ATOM 641 C CA . SER A 1 83 ? 29.305 8.726 -36.616 1.00 98.25 83 SER A CA 1
ATOM 642 C C . SER A 1 83 ? 27.848 8.319 -36.351 1.00 98.25 83 SER A C 1
ATOM 644 O O . SER A 1 83 ? 27.219 8.816 -35.419 1.00 98.25 83 SER A O 1
ATOM 646 N N . ARG A 1 84 ? 27.282 7.425 -37.172 1.00 98.31 84 ARG A N 1
ATOM 647 C CA . ARG A 1 84 ? 25.945 6.856 -36.949 1.00 98.31 84 ARG A CA 1
ATOM 648 C C . ARG A 1 84 ? 25.981 5.795 -35.857 1.00 98.31 84 ARG A C 1
ATOM 650 O O . ARG A 1 84 ? 25.088 5.783 -35.015 1.00 98.31 84 ARG A O 1
ATOM 657 N N . LEU A 1 85 ? 27.015 4.955 -35.846 1.00 98.44 85 LEU A N 1
ATOM 658 C CA . LEU A 1 85 ? 27.205 3.935 -34.817 1.00 98.44 85 LEU A CA 1
ATOM 659 C C . LEU A 1 85 ? 27.399 4.557 -33.433 1.00 98.44 85 LEU A C 1
ATOM 661 O O . LEU A 1 85 ? 26.734 4.132 -32.496 1.00 98.44 85 LEU A O 1
ATOM 665 N N . THR A 1 86 ? 28.207 5.613 -33.307 1.00 98.19 86 THR A N 1
ATOM 666 C CA . THR A 1 86 ? 28.385 6.298 -32.016 1.00 98.19 86 THR A CA 1
ATOM 667 C C . THR A 1 86 ? 27.086 6.932 -31.520 1.00 98.19 86 THR A C 1
ATOM 669 O O . THR A 1 86 ? 26.764 6.835 -30.339 1.00 98.19 86 THR A O 1
ATOM 672 N N . LYS A 1 87 ? 26.274 7.515 -32.413 1.00 98.25 87 LYS A N 1
ATOM 673 C CA . LYS A 1 87 ? 24.936 8.019 -32.054 1.00 98.25 87 LYS A CA 1
ATOM 674 C C . LYS A 1 87 ? 24.024 6.902 -31.549 1.00 98.25 87 LYS A C 1
ATOM 676 O O . LYS A 1 87 ? 23.342 7.089 -30.544 1.00 98.25 87 LYS A O 1
ATOM 681 N N . LEU A 1 88 ? 24.035 5.749 -32.212 1.00 98.50 88 LEU A N 1
ATOM 682 C CA . LEU A 1 88 ? 23.247 4.589 -31.800 1.00 98.50 88 LEU A CA 1
ATOM 683 C C . LEU A 1 88 ? 23.718 4.025 -30.451 1.00 98.50 88 LEU A C 1
ATOM 685 O O . LEU A 1 88 ? 22.900 3.662 -29.615 1.00 98.50 88 LEU A O 1
ATOM 689 N N . GLU A 1 89 ? 25.022 4.006 -30.194 1.00 98.31 89 GLU A N 1
ATOM 690 C CA . GLU A 1 89 ? 25.563 3.597 -28.897 1.00 98.31 89 GLU A CA 1
ATOM 691 C C . GLU A 1 89 ? 25.116 4.546 -27.777 1.00 98.31 89 GLU A C 1
ATOM 693 O O . GLU A 1 89 ? 24.649 4.098 -26.730 1.00 98.31 89 GLU A O 1
ATOM 698 N N . THR A 1 90 ? 25.163 5.862 -28.016 1.00 98.06 90 THR A N 1
ATOM 699 C CA . THR A 1 90 ? 24.682 6.842 -27.029 1.00 98.06 90 THR A CA 1
ATOM 700 C C . THR A 1 90 ? 23.181 6.722 -26.758 1.00 98.06 90 THR A C 1
ATOM 702 O O . THR A 1 90 ? 22.768 6.860 -25.605 1.00 98.06 90 THR A O 1
ATOM 705 N N . SER A 1 91 ? 22.359 6.415 -27.771 1.00 98.06 91 SER A N 1
ATOM 706 C CA . SER A 1 91 ? 20.920 6.211 -27.569 1.00 98.06 91 SER A CA 1
ATOM 707 C C . SER A 1 91 ? 20.622 4.906 -26.832 1.00 98.06 91 SER A C 1
ATOM 709 O O . SER A 1 91 ? 19.786 4.902 -25.931 1.00 98.06 91 SER A O 1
ATOM 711 N N . LEU A 1 92 ? 21.347 3.821 -27.124 1.00 98.44 92 LEU A N 1
ATOM 712 C CA . LEU A 1 92 ? 21.251 2.580 -26.351 1.00 98.44 92 LEU A CA 1
ATOM 713 C C . LEU A 1 92 ? 21.650 2.796 -24.892 1.00 98.44 92 LEU A C 1
ATOM 715 O O . LEU A 1 92 ? 20.980 2.296 -23.990 1.00 98.44 92 LEU A O 1
ATOM 719 N N . GLN A 1 93 ? 22.701 3.577 -24.642 1.00 98.50 93 GLN A N 1
ATOM 720 C CA . GLN A 1 93 ? 23.116 3.904 -23.283 1.00 98.50 93 GLN A CA 1
ATOM 721 C C . GLN A 1 93 ? 22.058 4.740 -22.545 1.00 98.50 93 GLN A C 1
ATOM 723 O O . GLN A 1 93 ? 21.870 4.555 -21.344 1.00 98.50 93 GLN A O 1
ATOM 728 N N . ALA A 1 94 ? 21.359 5.647 -23.235 1.00 98.12 94 ALA A N 1
ATOM 729 C CA . ALA A 1 94 ? 20.230 6.380 -22.661 1.00 98.12 94 ALA A CA 1
ATOM 730 C C . ALA A 1 94 ? 19.083 5.426 -22.285 1.00 98.12 94 ALA A C 1
ATOM 732 O O . ALA A 1 94 ? 18.680 5.400 -21.127 1.00 98.12 94 ALA A O 1
ATOM 733 N N . ILE A 1 95 ? 18.674 4.541 -23.200 1.00 98.31 95 ILE A N 1
ATOM 734 C CA . ILE A 1 95 ? 17.627 3.536 -22.945 1.00 98.31 95 ILE A CA 1
ATOM 735 C C . ILE A 1 95 ? 17.999 2.628 -21.763 1.00 98.31 95 ILE A C 1
ATOM 737 O O . ILE A 1 95 ? 17.162 2.318 -20.920 1.00 98.31 95 ILE A O 1
ATOM 741 N N . GLN A 1 96 ? 19.264 2.214 -21.653 1.00 98.38 96 GLN A N 1
ATOM 742 C CA . GLN A 1 96 ? 19.727 1.413 -20.518 1.00 98.38 96 GLN A CA 1
ATOM 743 C C . GLN A 1 96 ? 19.628 2.159 -19.181 1.00 98.38 96 GLN A C 1
ATOM 745 O O . GLN A 1 96 ? 19.336 1.533 -18.160 1.00 98.38 96 GLN A O 1
ATOM 750 N N . ARG A 1 97 ? 19.877 3.475 -19.161 1.00 98.31 97 ARG A N 1
ATOM 751 C CA . ARG A 1 97 ? 19.688 4.296 -17.956 1.00 98.31 97 ARG A CA 1
ATOM 752 C C . ARG A 1 97 ? 18.210 4.394 -17.594 1.00 98.31 97 ARG A C 1
ATOM 754 O O . ARG A 1 97 ? 17.885 4.195 -16.427 1.00 98.31 97 ARG A O 1
ATOM 761 N N . ASP A 1 98 ? 17.342 4.599 -18.577 1.00 98.38 98 ASP A N 1
ATOM 762 C CA . ASP A 1 98 ? 15.896 4.698 -18.362 1.00 98.38 98 ASP A CA 1
ATOM 763 C C . ASP A 1 98 ? 15.317 3.381 -17.833 1.00 98.38 98 ASP A C 1
ATOM 765 O O . ASP A 1 98 ? 14.573 3.377 -16.857 1.00 98.38 98 ASP A O 1
ATOM 769 N N . LEU A 1 99 ? 15.731 2.236 -18.386 1.00 98.25 99 LEU A N 1
ATOM 770 C CA . LEU A 1 99 ? 15.317 0.925 -17.875 1.00 98.25 99 LEU A CA 1
ATOM 771 C C . LEU A 1 99 ? 15.767 0.700 -16.428 1.00 98.25 99 LEU A C 1
ATOM 773 O O . LEU A 1 99 ? 15.002 0.172 -15.620 1.00 98.25 99 LEU A O 1
ATOM 777 N N . ARG A 1 100 ? 16.990 1.115 -16.074 1.00 98.38 100 ARG A N 1
ATOM 778 C CA . ARG A 1 100 ? 17.465 1.053 -14.682 1.00 98.38 100 ARG A CA 1
ATOM 779 C C . ARG A 1 100 ? 16.655 1.966 -13.770 1.00 98.38 100 ARG A C 1
ATOM 781 O O . ARG A 1 100 ? 16.340 1.560 -12.657 1.00 98.38 100 ARG A O 1
ATOM 788 N N . PHE A 1 101 ? 16.312 3.162 -14.238 1.00 98.44 101 PHE A N 1
ATOM 789 C CA . PHE A 1 101 ? 15.472 4.093 -13.497 1.00 98.44 101 PHE A CA 1
ATOM 790 C C . PHE A 1 101 ? 14.085 3.494 -13.232 1.00 98.44 101 PHE A C 1
ATOM 792 O O . PHE A 1 101 ? 13.700 3.379 -12.073 1.00 98.44 101 PHE A O 1
ATOM 799 N N . ILE A 1 102 ? 13.407 2.993 -14.269 1.00 98.31 102 ILE A N 1
ATOM 800 C CA . ILE A 1 102 ? 12.087 2.350 -14.156 1.00 98.31 102 ILE A CA 1
ATOM 801 C C . ILE A 1 102 ? 12.142 1.131 -13.225 1.00 98.31 102 ILE A C 1
ATOM 803 O O . ILE A 1 102 ? 11.251 0.925 -12.407 1.00 98.31 102 ILE A O 1
ATOM 807 N N . THR A 1 1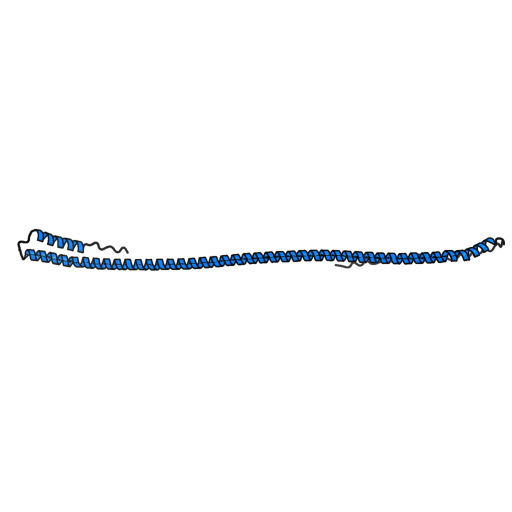03 ? 13.207 0.328 -13.306 1.00 98.19 103 THR A N 1
ATOM 808 C CA . THR A 1 103 ? 13.381 -0.837 -12.423 1.00 98.19 103 THR A CA 1
ATOM 809 C C . THR A 1 103 ? 13.537 -0.409 -10.961 1.00 98.19 103 THR A C 1
ATOM 811 O O . THR A 1 103 ? 12.941 -1.013 -10.072 1.00 98.19 103 THR A O 1
ATOM 814 N N . ASN A 1 104 ? 14.308 0.649 -10.696 1.00 98.31 104 ASN A N 1
ATOM 815 C CA . ASN A 1 104 ? 14.476 1.185 -9.346 1.00 98.31 104 ASN A CA 1
ATOM 816 C C . ASN A 1 104 ? 13.174 1.791 -8.806 1.00 98.31 104 ASN A C 1
ATOM 818 O O . ASN A 1 104 ? 12.832 1.540 -7.654 1.00 98.31 104 ASN A O 1
ATOM 822 N N . GLU A 1 105 ? 12.437 2.526 -9.639 1.00 98.44 105 GLU A N 1
ATOM 823 C CA . GLU A 1 105 ? 11.133 3.098 -9.291 1.00 98.44 105 GLU A CA 1
ATOM 824 C C . GLU A 1 105 ? 10.106 1.999 -8.971 1.00 98.44 105 GLU A C 1
ATOM 826 O O . GLU A 1 105 ? 9.433 2.046 -7.939 1.00 98.44 105 GLU A O 1
ATOM 831 N N . SER A 1 106 ? 10.059 0.944 -9.791 1.00 97.81 106 SER A N 1
ATOM 832 C CA . SER A 1 106 ? 9.224 -0.233 -9.537 1.00 97.81 106 SER A CA 1
ATOM 833 C C . SER A 1 106 ? 9.591 -0.917 -8.218 1.00 97.81 106 SER A C 1
ATOM 835 O O . SER A 1 106 ? 8.701 -1.324 -7.474 1.00 97.81 106 SER A O 1
ATOM 837 N N . ASN A 1 107 ? 10.883 -1.037 -7.901 1.00 98.06 107 ASN A N 1
ATOM 838 C CA . ASN A 1 107 ? 11.327 -1.621 -6.635 1.00 98.06 107 ASN A CA 1
ATOM 839 C C . ASN A 1 107 ? 10.914 -0.758 -5.433 1.00 98.06 107 ASN A C 1
ATOM 841 O O . ASN A 1 107 ? 10.460 -1.310 -4.432 1.00 98.06 107 ASN A O 1
ATOM 845 N N . SER A 1 108 ? 11.019 0.574 -5.527 1.00 98.31 108 SER A N 1
ATOM 846 C CA . SER A 1 108 ? 10.525 1.463 -4.466 1.00 98.31 108 SER A CA 1
ATOM 847 C C . SER A 1 108 ? 9.012 1.360 -4.284 1.00 98.31 108 SER A C 1
ATOM 849 O O . SER A 1 108 ? 8.551 1.238 -3.153 1.00 98.31 108 SER A O 1
ATOM 851 N N . ALA A 1 109 ? 8.244 1.293 -5.376 1.00 98.19 109 ALA A N 1
ATOM 852 C CA . ALA A 1 109 ? 6.794 1.134 -5.305 1.00 98.19 109 ALA A CA 1
ATOM 853 C C . ALA A 1 109 ? 6.387 -0.201 -4.652 1.00 98.19 109 ALA A C 1
ATOM 855 O O . ALA A 1 109 ? 5.455 -0.243 -3.849 1.00 98.19 109 ALA A O 1
ATOM 856 N N . MET A 1 110 ? 7.106 -1.293 -4.943 1.00 98.38 110 MET A N 1
ATOM 857 C CA . MET A 1 110 ? 6.876 -2.586 -4.286 1.00 98.38 110 MET A CA 1
ATOM 858 C C . MET A 1 110 ? 7.206 -2.553 -2.789 1.00 98.38 110 MET A C 1
ATOM 860 O O . MET A 1 110 ? 6.514 -3.189 -1.995 1.00 98.38 110 MET A O 1
ATOM 864 N N . GLU A 1 111 ? 8.251 -1.831 -2.389 1.00 98.44 111 GLU A N 1
ATOM 865 C CA . GLU A 1 111 ? 8.607 -1.668 -0.978 1.00 98.44 111 GLU A CA 1
ATOM 866 C C . GLU A 1 111 ? 7.547 -0.852 -0.222 1.00 98.44 111 GLU A C 1
ATOM 868 O O . GLU A 1 111 ? 7.126 -1.242 0.867 1.00 98.44 111 GLU A O 1
ATOM 873 N N . ASP A 1 112 ? 7.025 0.213 -0.828 1.00 98.19 112 ASP A N 1
ATOM 874 C CA . ASP A 1 112 ? 5.914 0.981 -0.260 1.00 98.19 112 ASP A CA 1
ATOM 875 C C . ASP A 1 112 ? 4.631 0.141 -0.163 1.00 98.19 112 ASP A C 1
ATOM 877 O O . ASP A 1 112 ? 3.923 0.181 0.848 1.00 98.19 112 ASP A O 1
ATOM 881 N N . GLN A 1 113 ? 4.356 -0.713 -1.154 1.00 98.19 113 GLN A N 1
ATOM 882 C CA . GLN A 1 113 ? 3.255 -1.673 -1.078 1.00 98.19 113 GLN A CA 1
ATOM 883 C C . GLN A 1 113 ? 3.439 -2.670 0.078 1.00 98.19 113 GLN A C 1
ATOM 885 O O . GLN A 1 113 ? 2.480 -3.000 0.774 1.00 98.19 113 GLN A O 1
ATOM 890 N N . ARG A 1 114 ? 4.663 -3.147 0.329 1.00 98.38 114 ARG A N 1
ATOM 891 C CA . ARG A 1 114 ? 4.937 -4.018 1.483 1.00 98.38 114 ARG A CA 1
ATOM 892 C C . ARG A 1 114 ? 4.702 -3.290 2.798 1.00 98.38 114 ARG A C 1
ATOM 894 O O . ARG A 1 114 ? 4.064 -3.848 3.683 1.00 98.38 114 ARG A O 1
ATOM 901 N N . ARG A 1 115 ? 5.155 -2.041 2.913 1.00 98.31 115 ARG A N 1
ATOM 902 C CA . ARG A 1 115 ? 4.942 -1.214 4.111 1.00 98.31 115 ARG A CA 1
ATOM 903 C C . ARG A 1 115 ? 3.461 -0.978 4.385 1.00 98.31 115 ARG A C 1
ATOM 905 O O . ARG A 1 115 ? 3.030 -1.122 5.526 1.00 98.31 115 ARG A O 1
ATOM 912 N N . THR A 1 116 ? 2.677 -0.678 3.350 1.00 98.12 116 THR A N 1
ATOM 913 C CA . THR A 1 116 ? 1.224 -0.499 3.498 1.00 98.12 116 THR A CA 1
ATOM 914 C C . THR A 1 116 ? 0.530 -1.798 3.899 1.00 98.12 116 THR A C 1
ATOM 916 O O . THR A 1 116 ? -0.309 -1.769 4.790 1.00 98.12 116 THR A O 1
ATOM 919 N N . MET A 1 117 ? 0.920 -2.948 3.338 1.00 98.50 117 MET A N 1
ATOM 920 C CA . MET A 1 117 ? 0.382 -4.252 3.752 1.00 98.50 117 MET A CA 1
ATOM 921 C C . MET A 1 117 ? 0.714 -4.597 5.207 1.00 98.50 117 MET A C 1
ATOM 923 O O . MET A 1 117 ? -0.159 -5.071 5.930 1.00 98.50 117 MET A O 1
ATOM 927 N N . THR A 1 118 ? 1.941 -4.328 5.660 1.00 98.50 118 THR A N 1
ATOM 928 C CA . THR A 1 118 ? 2.323 -4.528 7.066 1.00 98.50 118 THR A CA 1
ATOM 929 C C . THR A 1 118 ? 1.502 -3.636 7.995 1.00 98.50 118 THR A C 1
ATOM 931 O O . THR A 1 118 ? 0.965 -4.125 8.983 1.00 98.50 118 THR A O 1
ATOM 934 N N . SER A 1 119 ? 1.335 -2.356 7.649 1.00 98.31 119 SER A N 1
ATOM 935 C CA . SER A 1 119 ? 0.516 -1.424 8.434 1.00 98.31 119 SER A CA 1
ATOM 936 C C . SER A 1 119 ? -0.964 -1.825 8.454 1.00 98.31 119 SER A C 1
ATOM 938 O O . SER A 1 119 ? -1.598 -1.776 9.502 1.00 98.31 119 SER A O 1
ATOM 940 N N . LEU A 1 120 ? -1.518 -2.291 7.330 1.00 98.56 120 LEU A N 1
ATOM 941 C CA . LEU A 1 120 ? -2.888 -2.813 7.284 1.00 98.56 120 LEU A CA 1
ATOM 942 C C . LEU A 1 120 ? -3.060 -4.053 8.162 1.00 98.56 120 LEU A C 1
ATOM 944 O O . LEU A 1 120 ? -4.090 -4.199 8.814 1.00 98.56 120 LEU A O 1
ATOM 948 N N . HIS A 1 121 ? -2.064 -4.940 8.188 1.00 98.56 121 HIS A N 1
ATOM 949 C CA . HIS A 1 121 ? -2.095 -6.112 9.053 1.00 98.56 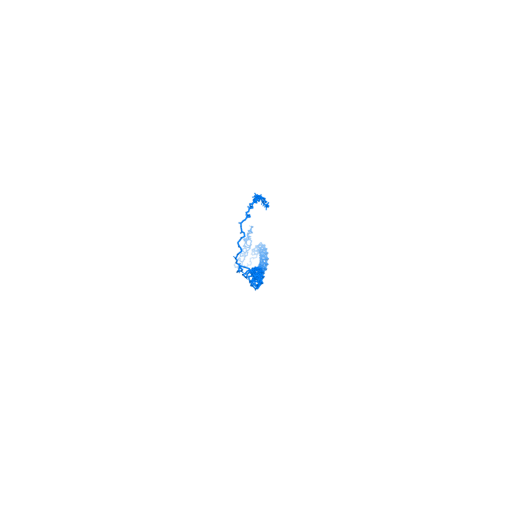121 HIS A CA 1
ATOM 950 C C . HIS A 1 121 ? -2.074 -5.724 10.536 1.00 98.56 121 HIS A C 1
ATOM 952 O O . HIS A 1 121 ? -2.843 -6.276 11.316 1.00 98.56 121 HIS A O 1
ATOM 958 N N . GLU A 1 122 ? -1.255 -4.741 10.912 1.00 98.56 122 GLU A N 1
ATOM 959 C CA . GLU A 1 122 ? -1.208 -4.193 12.271 1.00 98.56 122 GLU A CA 1
ATOM 960 C C . GLU A 1 122 ? -2.556 -3.586 12.689 1.00 98.56 122 GLU A C 1
ATOM 962 O O . GLU A 1 122 ? -3.101 -3.961 13.725 1.00 98.56 122 GLU A O 1
ATOM 967 N N . VAL A 1 123 ? -3.162 -2.752 11.837 1.00 98.38 123 VAL A N 1
ATOM 968 C CA . VAL A 1 123 ? -4.494 -2.169 12.085 1.00 98.38 123 VAL A CA 1
ATOM 969 C C . VAL A 1 123 ? -5.574 -3.248 12.198 1.00 98.38 123 VAL A C 1
ATOM 971 O O . VAL A 1 123 ? -6.495 -3.125 13.005 1.00 98.38 123 VAL A O 1
ATOM 974 N N . MET A 1 124 ? -5.485 -4.317 11.403 1.00 98.56 124 MET A N 1
ATOM 975 C CA . MET A 1 124 ? -6.423 -5.438 11.484 1.00 98.56 124 MET A CA 1
ATOM 976 C C . MET A 1 124 ? -6.314 -6.157 12.835 1.00 98.56 124 MET A C 1
ATOM 978 O O . MET A 1 124 ? -7.337 -6.413 13.463 1.00 98.56 124 MET A O 1
ATOM 982 N N . MET A 1 125 ? -5.090 -6.407 13.308 1.00 98.69 125 MET A N 1
ATOM 983 C CA . MET A 1 125 ? -4.844 -7.005 14.624 1.00 98.69 125 MET A CA 1
ATOM 984 C C . MET A 1 125 ? -5.355 -6.112 15.762 1.00 98.69 125 MET A C 1
ATOM 986 O O . MET A 1 125 ? -6.021 -6.606 16.668 1.00 98.69 125 MET A O 1
ATOM 990 N N . GLU A 1 126 ? -5.112 -4.800 15.691 1.00 98.56 126 GLU A N 1
ATOM 991 C CA . GLU A 1 126 ? -5.624 -3.833 16.672 1.00 98.56 126 GLU A CA 1
ATOM 992 C C . GLU A 1 126 ? -7.161 -3.782 16.666 1.00 98.56 126 GLU A C 1
ATOM 994 O O . GLU A 1 126 ? -7.803 -3.766 17.715 1.00 98.56 126 GLU A O 1
ATOM 999 N N . THR A 1 127 ? -7.780 -3.829 15.483 1.00 98.44 127 THR A N 1
ATOM 1000 C CA . THR A 1 127 ? -9.244 -3.850 15.348 1.00 98.44 127 THR A CA 1
ATOM 1001 C C . THR A 1 127 ? -9.847 -5.114 15.965 1.00 98.44 127 THR A C 1
ATOM 1003 O O . THR A 1 127 ? -10.880 -5.040 16.638 1.00 98.44 127 THR A O 1
ATOM 1006 N N . ASP A 1 128 ? -9.208 -6.269 15.766 1.00 98.44 128 ASP A N 1
ATOM 1007 C CA . ASP A 1 128 ? -9.631 -7.533 16.370 1.00 98.44 128 ASP A CA 1
ATOM 1008 C C . ASP A 1 128 ? -9.471 -7.510 17.897 1.00 98.44 128 ASP A C 1
ATOM 1010 O O . ASP A 1 128 ? -10.368 -7.959 18.616 1.00 98.44 128 ASP A O 1
ATOM 1014 N N . GLU A 1 129 ? -8.390 -6.920 18.411 1.00 98.56 129 GLU A N 1
ATOM 1015 C CA . GLU A 1 129 ? -8.186 -6.733 19.850 1.00 98.56 129 GLU A CA 1
ATOM 1016 C C . GLU A 1 129 ? -9.270 -5.836 20.467 1.00 98.56 129 GLU A C 1
ATOM 1018 O O . GLU A 1 129 ? -9.912 -6.223 21.448 1.00 98.56 129 GLU A O 1
ATOM 1023 N N . ILE A 1 130 ? -9.550 -4.679 19.859 1.00 98.38 130 ILE A N 1
ATOM 1024 C CA . ILE A 1 130 ? -10.611 -3.765 20.311 1.00 98.38 130 ILE A CA 1
ATOM 1025 C C . ILE A 1 130 ? -11.970 -4.473 20.291 1.00 98.38 130 ILE A C 1
ATOM 1027 O O . ILE A 1 130 ? -12.780 -4.303 21.205 1.00 98.38 130 ILE A O 1
ATOM 1031 N N . ARG A 1 131 ? -12.234 -5.300 19.274 1.00 98.31 131 ARG A N 1
ATOM 1032 C CA . ARG A 1 131 ? -13.473 -6.079 19.183 1.00 98.31 131 ARG A CA 1
ATOM 1033 C C . ARG A 1 131 ? -13.599 -7.087 20.327 1.00 98.31 131 ARG A C 1
ATOM 1035 O O . ARG A 1 131 ? -14.692 -7.229 20.878 1.00 98.31 131 ARG A O 1
ATOM 1042 N N . LEU A 1 132 ? -12.511 -7.764 20.696 1.00 98.62 132 LEU A N 1
ATOM 1043 C CA . LEU A 1 132 ? -12.493 -8.685 21.835 1.00 98.62 132 LEU A CA 1
ATOM 1044 C C . LEU A 1 132 ? -12.719 -7.945 23.160 1.00 98.62 132 LEU A C 1
ATOM 1046 O O . LEU A 1 132 ? -13.566 -8.365 23.948 1.00 98.62 132 LEU A O 1
ATOM 1050 N N . GLN A 1 133 ? -12.061 -6.802 23.368 1.00 98.38 133 GLN A N 1
ATOM 1051 C CA . GLN A 1 133 ? -12.269 -5.963 24.556 1.00 98.38 133 GLN A CA 1
ATOM 1052 C C . GLN A 1 133 ? -13.711 -5.432 24.641 1.00 98.38 133 GLN A C 1
ATOM 1054 O O . GLN A 1 133 ? -14.333 -5.439 25.707 1.00 98.38 133 GLN A O 1
ATOM 1059 N N . ALA A 1 134 ? -14.295 -5.011 23.516 1.00 98.44 134 ALA A N 1
ATOM 1060 C CA . ALA A 1 134 ? -15.692 -4.585 23.453 1.00 98.44 134 ALA A CA 1
ATOM 1061 C C . ALA A 1 134 ? -16.655 -5.730 23.815 1.00 98.44 134 ALA A C 1
ATOM 1063 O O . ALA A 1 134 ? -17.645 -5.523 24.516 1.00 98.44 134 ALA A O 1
ATOM 1064 N N . GLN A 1 135 ? -16.357 -6.955 23.380 1.00 98.50 135 GLN A N 1
ATOM 1065 C CA . GLN A 1 135 ? -17.149 -8.129 23.737 1.00 98.50 135 GLN A CA 1
ATOM 1066 C C . GLN A 1 135 ? -17.024 -8.481 25.227 1.00 98.50 135 GLN A C 1
ATOM 1068 O O . GLN A 1 135 ? -18.031 -8.792 25.865 1.00 98.50 135 GLN A O 1
ATOM 1073 N N . GLU A 1 136 ? -15.820 -8.410 25.793 1.00 98.56 136 GLU A N 1
ATOM 1074 C CA . GLU A 1 136 ? -15.575 -8.668 27.215 1.00 98.56 136 GLU A CA 1
ATOM 1075 C C . GLU A 1 136 ? -16.280 -7.637 28.104 1.00 98.56 136 GLU A C 1
ATOM 1077 O O . GLU A 1 136 ? -16.967 -7.998 29.061 1.00 98.56 136 GLU A O 1
ATOM 1082 N N . THR A 1 137 ? -16.184 -6.354 27.753 1.00 98.31 137 THR A N 1
ATOM 1083 C CA . THR A 1 137 ? -16.874 -5.274 28.473 1.00 98.31 137 THR A CA 1
ATOM 1084 C C . THR A 1 137 ? -18.393 -5.383 28.361 1.00 98.31 137 THR A C 1
ATOM 1086 O O . THR A 1 137 ? -19.092 -5.170 29.349 1.00 98.31 137 THR A O 1
ATOM 1089 N N . ALA A 1 138 ? -18.930 -5.785 27.206 1.00 98.56 138 ALA A N 1
ATOM 1090 C CA . ALA A 1 138 ? -20.360 -6.054 27.066 1.00 98.56 138 ALA A CA 1
ATOM 1091 C C . ALA A 1 138 ? -20.809 -7.249 27.929 1.00 98.56 138 ALA A C 1
ATOM 1093 O O . ALA A 1 138 ? -21.862 -7.197 28.568 1.00 98.56 138 ALA A O 1
ATOM 1094 N N . ALA A 1 139 ? -20.009 -8.318 27.984 1.00 98.56 139 ALA A N 1
ATOM 1095 C CA . ALA A 1 139 ? -20.298 -9.487 28.810 1.00 98.56 139 ALA A CA 1
ATOM 1096 C C . ALA A 1 139 ? -20.234 -9.164 30.313 1.00 98.56 139 ALA A C 1
ATOM 1098 O O . ALA A 1 139 ? -21.111 -9.592 31.066 1.00 98.56 139 ALA A O 1
ATOM 1099 N N . SER A 1 140 ? -19.248 -8.375 30.751 1.00 98.50 140 SER A N 1
ATOM 1100 C CA . SER A 1 140 ? -19.120 -7.962 32.152 1.00 98.50 140 SER A CA 1
ATOM 1101 C C . SER A 1 140 ? -20.240 -7.011 32.574 1.00 98.50 140 SER A C 1
ATOM 1103 O O . SER A 1 140 ? -20.823 -7.199 33.641 1.00 98.50 140 SER A O 1
ATOM 1105 N N . GLN A 1 141 ? -20.628 -6.061 31.717 1.00 98.31 141 GLN A N 1
ATOM 1106 C CA . GLN A 1 141 ? -21.790 -5.202 31.960 1.00 98.31 141 GLN A CA 1
ATOM 1107 C C . GLN A 1 141 ? -23.069 -6.020 32.106 1.00 98.31 141 GLN A C 1
ATOM 1109 O O . GLN A 1 141 ? -23.837 -5.789 33.038 1.00 98.31 141 GLN A O 1
ATOM 1114 N N . LYS A 1 142 ? -23.277 -7.013 31.234 1.00 98.50 142 LYS A N 1
ATOM 1115 C CA . LYS A 1 142 ? -24.426 -7.912 31.341 1.00 98.50 142 LYS A CA 1
ATOM 1116 C C . LYS A 1 142 ? -24.429 -8.666 32.672 1.00 98.50 142 LYS A C 1
ATOM 1118 O O . LYS A 1 142 ? -25.457 -8.692 33.336 1.00 98.50 142 LYS A O 1
ATOM 1123 N N . ALA A 1 143 ? -23.288 -9.209 33.098 1.00 98.44 143 ALA A N 1
ATOM 1124 C CA . ALA A 1 143 ? -23.184 -9.894 34.385 1.00 98.44 143 ALA A CA 1
ATOM 1125 C C . ALA A 1 143 ? -23.521 -8.963 35.564 1.00 98.44 143 ALA A C 1
ATOM 1127 O O . ALA A 1 143 ? -24.251 -9.365 36.463 1.00 98.44 143 ALA A O 1
ATOM 1128 N N . ILE A 1 144 ? -23.057 -7.707 35.532 1.00 98.50 144 ILE A N 1
ATOM 1129 C CA . ILE A 1 144 ? -23.383 -6.698 36.555 1.00 98.50 144 ILE A CA 1
ATOM 1130 C C . ILE A 1 144 ? -24.885 -6.369 36.549 1.00 98.50 144 ILE A C 1
ATOM 1132 O O . ILE A 1 144 ? -25.506 -6.227 37.606 1.00 98.50 144 ILE A O 1
ATOM 1136 N N . MET A 1 145 ? -25.501 -6.248 35.372 1.00 98.38 145 MET A N 1
ATOM 1137 C CA . MET A 1 145 ? -26.946 -6.034 35.260 1.00 98.38 145 MET A CA 1
ATOM 1138 C C . MET A 1 145 ? -27.734 -7.219 35.829 1.00 98.38 145 MET A C 1
ATOM 1140 O O . MET A 1 145 ? -28.668 -7.012 36.600 1.00 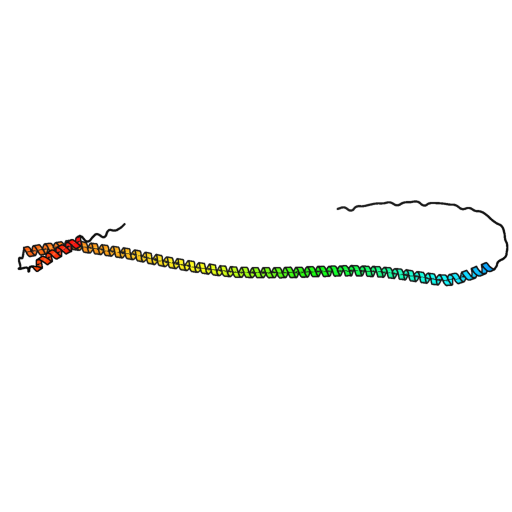98.38 145 MET A O 1
ATOM 1144 N N . ASP A 1 146 ? -27.317 -8.448 35.529 1.00 98.38 146 ASP A N 1
ATOM 1145 C CA . ASP A 1 146 ? -27.966 -9.656 36.040 1.00 98.38 146 ASP A CA 1
ATOM 1146 C C . ASP A 1 146 ? -27.834 -9.752 37.575 1.00 98.38 146 ASP A C 1
ATOM 1148 O O . ASP A 1 146 ? -28.823 -10.020 38.265 1.00 98.38 146 ASP A O 1
ATOM 1152 N N . THR A 1 147 ? -26.654 -9.454 38.141 1.00 98.44 147 THR A N 1
ATOM 1153 C CA . THR A 1 147 ? -26.464 -9.445 39.604 1.00 98.44 147 THR A CA 1
ATOM 1154 C C . THR A 1 147 ? -27.309 -8.366 40.271 1.00 98.44 147 THR A C 1
ATOM 1156 O O . THR A 1 147 ? -28.038 -8.664 41.215 1.00 98.44 147 THR A O 1
ATOM 1159 N N . THR A 1 148 ? -27.299 -7.136 39.746 1.00 98.12 148 THR A N 1
ATOM 1160 C CA . THR A 1 148 ? -28.091 -6.030 40.315 1.00 98.12 148 THR A CA 1
ATOM 1161 C C . THR A 1 148 ? -29.593 -6.296 40.226 1.00 98.12 148 THR A C 1
ATOM 1163 O O . THR A 1 148 ? -30.323 -6.001 41.172 1.00 98.12 148 THR A O 1
ATOM 1166 N N . GLN A 1 149 ? -30.070 -6.912 39.142 1.00 98.44 149 GLN A N 1
ATOM 1167 C CA . GLN A 1 149 ? -31.464 -7.327 39.021 1.00 98.44 149 GLN A CA 1
ATOM 1168 C C . GLN A 1 149 ? -31.830 -8.393 40.063 1.00 98.44 149 GLN A C 1
ATOM 1170 O O . GLN A 1 149 ? -32.889 -8.289 40.687 1.00 98.44 149 GLN A O 1
ATOM 1175 N N . SER A 1 150 ? -30.962 -9.385 40.280 1.00 98.38 150 SER A N 1
ATOM 1176 C CA . SER A 1 150 ? -31.185 -10.430 41.286 1.00 98.38 150 SER A CA 1
ATOM 1177 C C . SER A 1 150 ? -31.185 -9.878 42.718 1.00 98.38 150 SER A C 1
ATOM 1179 O O . SER A 1 150 ? -32.054 -10.236 43.515 1.00 98.38 150 SER A O 1
ATOM 1181 N N . ASP A 1 151 ? -30.299 -8.924 43.023 1.00 98.06 151 ASP A N 1
ATOM 1182 C CA . ASP A 1 151 ? -30.234 -8.258 44.327 1.00 98.06 151 ASP A CA 1
ATOM 1183 C C . ASP A 1 151 ? -31.487 -7.415 44.586 1.00 98.06 151 ASP A C 1
ATOM 1185 O O . ASP A 1 151 ? -32.063 -7.462 45.674 1.00 98.06 151 ASP A O 1
ATOM 1189 N N . LEU A 1 152 ? -31.969 -6.683 43.575 1.00 98.00 152 LEU A N 1
ATOM 1190 C CA . LEU A 1 152 ? -33.216 -5.923 43.676 1.00 98.00 152 LEU A CA 1
ATOM 1191 C C . LEU A 1 152 ? -34.423 -6.839 43.908 1.00 98.00 152 LEU A C 1
ATOM 1193 O O . LEU A 1 152 ? -35.277 -6.525 44.738 1.00 98.00 152 LEU A O 1
ATOM 1197 N N . GLN A 1 153 ? -34.499 -7.975 43.210 1.00 98.25 153 GLN A N 1
ATOM 1198 C CA . GLN A 1 153 ? -35.560 -8.962 43.425 1.00 98.25 153 GLN A CA 1
ATOM 1199 C C . GLN A 1 153 ? -35.514 -9.529 44.845 1.00 98.25 153 GLN A C 1
ATOM 1201 O O . GLN A 1 153 ? -36.539 -9.543 45.530 1.00 98.25 153 GLN A O 1
ATOM 1206 N N . ARG A 1 154 ? -34.324 -9.895 45.326 1.00 98.19 154 ARG A N 1
ATOM 1207 C CA . ARG A 1 154 ? -34.117 -10.382 46.690 1.00 98.19 154 ARG A CA 1
ATOM 1208 C C . ARG A 1 154 ? -34.534 -9.351 47.740 1.00 98.19 154 ARG A C 1
ATOM 1210 O O . ARG A 1 154 ? -35.274 -9.689 48.659 1.00 98.19 154 ARG A O 1
ATOM 1217 N N . LEU A 1 155 ? -34.134 -8.086 47.589 1.00 97.50 155 LEU A N 1
ATOM 1218 C CA . LEU A 1 155 ? -34.529 -7.009 48.506 1.00 97.50 155 LEU A CA 1
ATOM 1219 C C . LEU A 1 155 ? -36.048 -6.781 48.512 1.00 97.50 155 LEU A C 1
ATOM 1221 O O . LEU A 1 155 ? -36.631 -6.512 49.564 1.00 97.50 155 LEU A O 1
ATOM 1225 N N . LEU A 1 156 ? -36.713 -6.910 47.359 1.00 97.44 156 LEU A N 1
ATOM 1226 C CA . LEU A 1 156 ? -38.173 -6.831 47.276 1.00 97.44 156 LEU A CA 1
ATOM 1227 C C . LEU A 1 156 ? -38.858 -8.006 47.986 1.00 97.44 156 LEU A C 1
ATOM 1229 O O . LEU A 1 156 ? -39.880 -7.807 48.648 1.00 97.44 156 LEU A O 1
ATOM 1233 N N . GLU A 1 157 ? -38.315 -9.216 47.874 1.00 97.81 157 GLU A N 1
ATOM 1234 C CA . GLU A 1 157 ? -38.818 -10.400 48.575 1.00 97.81 157 GLU A CA 1
ATOM 1235 C C . GLU A 1 157 ? -38.603 -10.311 50.088 1.00 97.81 157 GLU A C 1
ATOM 1237 O O . GLU A 1 157 ? -39.542 -10.565 50.847 1.00 97.81 157 GLU A O 1
ATOM 1242 N N . GLU A 1 158 ? -37.422 -9.881 50.535 1.00 96.94 158 GLU A N 1
ATOM 1243 C CA . GLU A 1 158 ? -37.111 -9.637 51.947 1.00 96.94 158 GLU A CA 1
ATOM 1244 C C . GLU A 1 158 ? -38.031 -8.552 52.528 1.00 96.94 158 GLU A C 1
ATOM 1246 O O . GLU A 1 158 ? -38.622 -8.740 53.595 1.00 96.94 158 GLU A O 1
ATOM 1251 N N . ALA A 1 159 ? -38.264 -7.459 51.792 1.00 95.44 159 ALA A N 1
ATOM 1252 C CA . ALA A 1 159 ? -39.206 -6.417 52.193 1.00 95.44 159 ALA A CA 1
ATOM 1253 C C . ALA A 1 159 ? -40.653 -6.935 52.296 1.00 95.44 159 ALA A C 1
ATOM 1255 O O . ALA A 1 159 ? -41.395 -6.526 53.193 1.00 95.44 159 ALA A O 1
ATOM 1256 N N . ARG A 1 160 ? -41.078 -7.848 51.409 1.00 95.25 160 ARG A N 1
ATOM 1257 C CA . ARG A 1 160 ? -42.394 -8.509 51.499 1.00 95.25 160 ARG A CA 1
ATOM 1258 C C . ARG A 1 160 ? -42.487 -9.427 52.719 1.00 95.25 160 ARG A C 1
ATOM 1260 O O . ARG A 1 160 ? -43.492 -9.367 53.423 1.00 95.25 160 ARG A O 1
ATOM 1267 N N . HIS A 1 161 ? -41.451 -10.216 53.001 1.00 96.38 161 HIS A N 1
ATOM 1268 C CA . HIS A 1 161 ? -41.404 -11.091 54.177 1.00 96.38 161 HIS A CA 1
ATOM 1269 C C . HIS A 1 161 ? -41.431 -10.288 55.479 1.00 96.38 161 HIS A C 1
ATOM 1271 O O . HIS A 1 161 ? -42.218 -10.600 56.371 1.00 96.38 161 HIS A O 1
ATOM 1277 N N . ALA A 1 162 ? -40.649 -9.209 55.568 1.00 93.19 162 ALA A N 1
ATOM 1278 C CA . ALA A 1 162 ? -40.651 -8.314 56.723 1.00 93.19 162 ALA A CA 1
ATOM 1279 C C . ALA A 1 162 ? -42.035 -7.680 56.954 1.00 93.19 162 ALA A C 1
ATOM 1281 O O . ALA A 1 162 ? -42.492 -7.575 58.093 1.00 93.19 162 ALA A O 1
ATOM 1282 N N . ARG A 1 163 ? -42.751 -7.314 55.878 1.00 90.81 163 ARG A N 1
ATOM 1283 C CA . ARG A 1 163 ? -44.139 -6.828 55.975 1.00 90.81 163 ARG A CA 1
ATOM 1284 C C . ARG A 1 163 ? -45.094 -7.904 56.480 1.00 90.81 163 ARG A C 1
ATOM 1286 O O . ARG A 1 163 ? -45.864 -7.617 57.390 1.00 90.81 163 ARG A O 1
ATOM 1293 N N . ALA A 1 164 ? -45.021 -9.122 55.943 1.00 94.56 164 ALA A N 1
ATOM 1294 C CA . ALA A 1 164 ? -45.863 -10.233 56.387 1.00 94.56 164 ALA A CA 1
ATOM 1295 C C . ALA A 1 164 ? -45.627 -10.572 57.873 1.00 94.56 164 ALA A C 1
ATOM 1297 O O . ALA A 1 164 ? -46.579 -10.770 58.625 1.00 94.56 164 ALA A O 1
ATOM 1298 N N . GLN A 1 165 ? -44.369 -10.557 58.329 1.00 93.62 165 GLN A N 1
ATOM 1299 C CA . GLN A 1 165 ? -44.028 -10.720 59.747 1.00 93.62 165 GLN A CA 1
ATOM 1300 C C . GLN A 1 165 ? -44.579 -9.576 60.606 1.00 93.62 165 GLN A C 1
ATOM 1302 O O . GLN A 1 165 ? -45.152 -9.823 61.664 1.00 93.62 165 GLN A O 1
ATOM 1307 N N . GLY A 1 166 ? -44.461 -8.328 60.142 1.00 91.75 166 GLY A N 1
ATOM 1308 C CA . GLY A 1 166 ? -45.043 -7.171 60.822 1.00 91.75 166 GLY A CA 1
ATOM 1309 C C . GLY A 1 166 ? -46.570 -7.247 60.932 1.00 91.75 166 GLY A C 1
ATOM 1310 O O . GLY A 1 166 ? -47.133 -6.869 61.958 1.00 91.75 166 GLY A O 1
ATOM 1311 N N . GLU A 1 167 ? -47.250 -7.773 59.910 1.00 92.31 167 GLU A N 1
ATOM 1312 C CA . GLU A 1 167 ? -48.693 -8.033 59.945 1.00 92.31 167 GLU A CA 1
ATOM 1313 C C . GLU A 1 167 ? -49.055 -9.143 60.937 1.00 92.31 167 GLU A C 1
ATOM 1315 O O . GLU A 1 167 ? -49.992 -8.961 61.713 1.00 92.31 167 GLU A O 1
ATOM 1320 N N . ALA A 1 168 ? -48.285 -10.234 60.992 1.00 93.00 168 ALA A N 1
ATOM 1321 C CA . ALA A 1 168 ? -48.477 -11.302 61.974 1.00 93.00 168 ALA A CA 1
ATOM 1322 C C . ALA A 1 168 ? -48.287 -10.802 63.420 1.00 93.00 168 ALA A C 1
ATOM 1324 O O . ALA A 1 168 ? -49.124 -11.063 64.283 1.00 93.00 168 ALA A O 1
ATOM 1325 N N . ILE A 1 169 ? -47.235 -10.015 63.675 1.00 92.19 169 ILE A N 1
ATOM 1326 C CA . ILE A 1 169 ? -46.985 -9.378 64.979 1.00 92.19 169 ILE A CA 1
ATOM 1327 C C . ILE A 1 169 ? -48.126 -8.419 65.349 1.00 92.19 169 ILE A C 1
ATOM 1329 O O . ILE A 1 169 ? -48.560 -8.388 66.500 1.00 92.19 169 ILE A O 1
ATOM 1333 N N . ARG A 1 170 ? -48.666 -7.663 64.385 1.00 91.06 170 ARG A N 1
ATOM 1334 C CA . ARG A 1 170 ? -49.827 -6.793 64.628 1.00 91.06 170 ARG A CA 1
ATOM 1335 C C . ARG A 1 170 ? -51.091 -7.604 64.937 1.00 91.06 170 ARG A C 1
ATOM 1337 O O . ARG A 1 170 ? -51.862 -7.200 65.804 1.00 91.06 170 ARG A O 1
ATOM 1344 N N . ALA A 1 171 ? -51.296 -8.740 64.269 1.00 92.44 171 ALA A N 1
ATOM 1345 C CA . ALA A 1 171 ? -52.429 -9.636 64.508 1.00 92.44 171 ALA A CA 1
ATOM 1346 C C . ALA A 1 171 ? -52.394 -10.300 65.900 1.00 92.44 171 ALA A C 1
ATOM 1348 O O . ALA A 1 171 ? -53.447 -10.618 66.447 1.00 92.44 171 ALA A O 1
ATOM 1349 N N . LEU A 1 172 ? -51.211 -10.450 66.506 1.00 92.19 172 LEU A N 1
ATOM 1350 C CA . LEU A 1 172 ? -51.055 -10.872 67.905 1.00 92.19 172 LEU A CA 1
ATOM 1351 C C . LEU A 1 172 ? -51.519 -9.803 68.914 1.00 92.19 172 LEU A C 1
ATOM 1353 O O . LEU A 1 172 ? -51.873 -10.150 70.038 1.00 92.19 172 LEU A O 1
ATOM 1357 N N . GLY A 1 173 ? -51.556 -8.522 68.526 1.00 91.19 173 GLY A N 1
ATOM 1358 C CA . GLY A 1 173 ? -51.954 -7.406 69.394 1.00 91.19 173 GLY A CA 1
ATOM 1359 C C . GLY A 1 173 ? -53.339 -7.581 70.040 1.00 91.19 173 GLY A C 1
ATOM 1360 O O . GLY A 1 173 ? -53.421 -7.537 71.266 1.00 91.19 173 GLY A O 1
ATOM 1361 N N . PRO A 1 174 ? -54.412 -7.829 69.263 1.00 92.81 174 PRO A N 1
ATOM 1362 C CA . PRO A 1 174 ? -55.744 -8.118 69.798 1.00 92.81 174 PRO A CA 1
ATOM 1363 C C . PRO A 1 174 ? -55.775 -9.311 70.760 1.00 92.81 174 PRO A C 1
ATOM 1365 O O . PRO A 1 174 ? -56.295 -9.183 71.860 1.00 92.81 174 PRO A O 1
ATOM 1368 N N . SER A 1 175 ? -55.135 -10.433 70.407 1.00 92.88 175 SER A N 1
ATOM 1369 C CA . SER A 1 175 ? -55.097 -11.617 71.279 1.00 92.88 175 SER A CA 1
ATOM 1370 C C . SER A 1 175 ? -54.401 -11.330 72.615 1.00 92.88 175 SER A C 1
ATOM 1372 O O . SER A 1 175 ? -54.867 -11.785 73.657 1.00 92.88 175 SER A O 1
ATOM 1374 N N . LEU A 1 176 ? -53.320 -10.541 72.614 1.00 92.38 176 LEU A N 1
ATOM 1375 C CA . LEU A 1 176 ? -52.637 -10.128 73.842 1.00 92.38 176 LEU A CA 1
ATOM 1376 C C . LEU A 1 176 ? -53.506 -9.179 74.690 1.00 92.38 176 LEU A C 1
ATOM 1378 O O . LEU A 1 176 ? -53.499 -9.266 75.918 1.00 92.38 176 LEU A O 1
ATOM 1382 N N . ALA A 1 177 ? -54.268 -8.291 74.040 1.00 90.88 177 ALA A N 1
ATOM 1383 C CA . ALA A 1 177 ? -55.223 -7.408 74.708 1.00 90.88 177 ALA A CA 1
ATOM 1384 C C . ALA A 1 177 ? -56.367 -8.197 75.367 1.00 90.88 177 ALA A C 1
ATOM 1386 O O . ALA A 1 177 ? -56.733 -7.885 76.502 1.00 90.88 177 ALA A O 1
ATOM 1387 N N . ASP A 1 178 ? -56.872 -9.237 74.697 1.00 93.94 178 ASP A N 1
ATOM 1388 C CA . ASP A 1 178 ? -57.904 -10.135 75.225 1.00 93.94 178 ASP A CA 1
ATOM 1389 C C . ASP A 1 178 ? -57.388 -10.925 76.437 1.00 93.94 178 ASP A C 1
ATOM 1391 O O . ASP A 1 178 ? -58.067 -10.997 77.461 1.00 93.94 178 ASP A O 1
ATOM 1395 N N . VAL A 1 179 ? -56.154 -11.448 76.378 1.00 92.94 179 VAL A N 1
ATOM 1396 C CA . VAL A 1 179 ? -55.509 -12.120 77.524 1.00 92.94 179 VAL A CA 1
ATOM 1397 C C . VAL A 1 179 ? -55.354 -11.163 78.708 1.00 92.94 179 VAL A C 1
ATOM 1399 O O . VAL A 1 179 ? -55.663 -11.537 79.836 1.00 92.94 179 VAL A O 1
ATOM 1402 N N . ALA A 1 180 ? -54.923 -9.919 78.476 1.00 89.75 180 ALA A N 1
ATOM 1403 C CA . ALA A 1 180 ? -54.798 -8.919 79.537 1.00 89.75 180 ALA A CA 1
ATOM 1404 C C . ALA A 1 180 ? -56.160 -8.543 80.151 1.00 89.75 180 ALA A C 1
ATOM 1406 O O . ALA A 1 180 ? -56.266 -8.380 81.366 1.00 89.75 180 ALA A O 1
ATOM 1407 N N . ALA A 1 181 ? -57.208 -8.427 79.327 1.00 91.19 181 ALA A N 1
ATOM 1408 C CA . ALA A 1 181 ? -58.569 -8.177 79.795 1.00 91.19 181 ALA A CA 1
ATOM 1409 C C . ALA A 1 181 ? -59.099 -9.343 80.644 1.00 91.19 181 ALA A C 1
ATOM 1411 O O . ALA A 1 181 ? -59.629 -9.107 81.727 1.00 91.19 181 ALA A O 1
ATOM 1412 N N . PHE A 1 182 ? -58.881 -10.584 80.203 1.00 94.06 182 PHE A N 1
ATOM 1413 C CA . PHE A 1 182 ? -59.232 -11.778 80.967 1.00 94.06 182 PHE A CA 1
ATOM 1414 C C . PHE A 1 182 ? -58.463 -11.861 82.292 1.00 94.06 182 PHE A C 1
ATOM 1416 O O . PHE A 1 182 ? -59.068 -12.109 83.329 1.00 94.06 182 PHE A O 1
ATOM 1423 N N . MET A 1 183 ? -57.147 -11.614 82.294 1.00 88.31 183 MET A N 1
ATOM 1424 C CA . MET A 1 183 ? -56.349 -11.596 83.529 1.00 88.31 183 MET A CA 1
ATOM 1425 C C . MET A 1 183 ? -56.887 -10.575 84.540 1.00 88.31 183 MET A C 1
ATOM 1427 O O . MET A 1 183 ? -57.002 -10.894 85.720 1.00 88.31 183 MET A O 1
ATOM 1431 N N . TYR A 1 184 ? -57.264 -9.381 84.073 1.00 89.69 184 TYR A N 1
ATOM 1432 C CA . TYR A 1 184 ? -57.887 -8.350 84.904 1.00 89.69 184 TYR A CA 1
ATOM 1433 C C . TYR A 1 184 ? -59.245 -8.795 85.472 1.00 89.69 184 TYR A C 1
ATOM 1435 O O . TYR A 1 184 ? -59.540 -8.565 86.643 1.00 89.69 184 TYR A O 1
ATOM 1443 N N . GLU A 1 185 ? -60.071 -9.453 84.658 1.00 90.50 185 GLU A N 1
ATOM 1444 C CA . GLU A 1 185 ? -61.372 -9.980 85.080 1.00 90.50 185 GLU A CA 1
ATOM 1445 C C . GLU A 1 185 ? -61.232 -11.116 86.108 1.00 90.50 185 GLU A C 1
ATOM 1447 O O . GLU A 1 185 ? -61.943 -11.135 87.113 1.00 90.50 185 GLU A O 1
ATOM 1452 N N . VAL A 1 186 ? -60.270 -12.023 85.912 1.00 89.94 186 VAL A N 1
ATOM 1453 C CA . VAL A 1 186 ? -59.946 -13.091 86.871 1.00 89.94 186 VAL A CA 1
ATOM 1454 C C . VAL A 1 186 ? -59.451 -12.517 88.198 1.00 89.94 186 VAL A C 1
ATOM 1456 O O . VAL A 1 186 ? -59.875 -12.999 89.248 1.00 89.94 186 VAL A O 1
ATOM 1459 N N . GLU A 1 187 ? -58.606 -11.482 88.176 1.00 84.56 187 GLU A N 1
ATOM 1460 C CA . GLU A 1 187 ? -58.163 -10.778 89.390 1.00 84.56 187 GLU A CA 1
ATOM 1461 C C . GLU A 1 187 ? -59.348 -10.139 90.138 1.00 84.56 187 GLU A C 1
ATOM 1463 O O . GLU A 1 187 ? -59.379 -10.131 91.368 1.00 84.56 187 GLU A O 1
ATOM 1468 N N . LEU A 1 188 ? -60.361 -9.660 89.407 1.00 86.38 188 LEU A N 1
ATOM 1469 C CA . LEU A 1 188 ? -61.599 -9.133 89.986 1.00 86.38 188 LEU A CA 1
ATOM 1470 C C . LEU A 1 188 ? -62.454 -10.219 90.660 1.00 86.38 188 LEU A C 1
ATOM 1472 O O . LEU A 1 188 ? -63.064 -9.963 91.698 1.00 86.38 188 LEU A O 1
ATOM 1476 N N . LEU A 1 189 ? -62.520 -11.416 90.067 1.00 88.50 189 LEU A N 1
ATOM 1477 C CA . LEU A 1 189 ? -63.347 -12.532 90.544 1.00 88.50 189 LEU A CA 1
ATOM 1478 C C . LEU A 1 189 ? -62.687 -13.341 91.668 1.00 88.50 189 LEU A C 1
ATOM 1480 O O . LEU A 1 189 ? -63.385 -13.889 92.521 1.00 88.50 189 LEU A O 1
ATOM 1484 N N . MET A 1 190 ? -61.357 -13.418 91.688 1.00 80.62 190 MET A N 1
ATOM 1485 C CA . MET A 1 190 ? -60.587 -14.089 92.730 1.00 80.62 190 MET A CA 1
ATOM 1486 C C . MET A 1 190 ? -59.662 -13.085 93.425 1.00 80.62 190 MET A C 1
ATOM 1488 O O . MET A 1 190 ? -58.507 -12.953 93.016 1.00 80.62 190 MET A O 1
ATOM 1492 N N . PRO A 1 191 ? -60.110 -12.428 94.517 1.00 71.50 191 PRO A N 1
ATOM 1493 C CA . PRO A 1 191 ? -59.259 -11.600 95.363 1.00 71.50 191 PRO A CA 1
ATOM 1494 C C . PRO A 1 191 ? -58.351 -12.502 96.211 1.00 71.50 191 PRO A C 1
ATOM 1496 O O . PRO A 1 191 ? -58.403 -12.528 97.440 1.00 71.50 191 PRO A O 1
ATOM 1499 N N . VAL A 1 192 ? -57.509 -13.291 95.545 1.00 60.69 192 VAL A N 1
ATOM 1500 C CA . VAL A 1 192 ? -56.271 -13.772 96.146 1.00 60.69 192 VAL A CA 1
ATOM 1501 C C . VAL A 1 192 ? -55.497 -12.511 96.530 1.00 60.69 192 VAL A C 1
ATOM 1503 O O . VAL A 1 192 ? -55.643 -11.478 95.881 1.00 60.69 192 VAL A O 1
ATOM 1506 N N . THR A 1 193 ? -54.737 -12.530 97.622 1.00 70.19 193 THR A N 1
ATOM 1507 C CA . THR A 1 193 ? -53.904 -11.396 98.044 1.00 70.19 193 THR A CA 1
ATOM 1508 C C . THR A 1 193 ? -52.788 -11.162 97.019 1.00 70.19 193 THR A C 1
ATOM 1510 O O . THR A 1 193 ? -51.629 -11.509 97.261 1.00 70.19 193 THR A O 1
ATOM 1513 N N . SER A 1 194 ? -53.149 -10.650 95.845 1.00 58.09 194 SER A N 1
ATOM 1514 C CA . SER A 1 194 ? -52.265 -10.359 94.733 1.00 58.09 194 SER A CA 1
ATOM 1515 C C . SER A 1 194 ? -51.298 -9.298 95.217 1.00 58.09 194 SER A C 1
ATOM 1517 O O . SER A 1 194 ? -51.683 -8.240 95.729 1.00 58.09 194 SER A O 1
ATOM 1519 N N . LYS A 1 195 ? -50.011 -9.623 95.157 1.00 68.81 195 LYS A N 1
ATOM 1520 C CA . LYS A 1 195 ? -48.960 -8.683 95.545 1.00 68.81 195 LYS A CA 1
ATOM 1521 C C . LYS A 1 195 ? -49.061 -7.487 94.600 1.00 68.81 195 LYS A C 1
ATOM 1523 O O . LYS A 1 195 ? -49.290 -7.682 93.413 1.00 68.81 195 LYS A O 1
ATOM 1528 N N . ALA A 1 196 ? -48.853 -6.269 95.101 1.00 74.19 196 ALA A N 1
ATOM 1529 C CA . ALA A 1 196 ? -48.999 -5.033 94.318 1.00 74.19 196 ALA A CA 1
ATOM 1530 C C . ALA A 1 196 ? -48.299 -5.071 92.936 1.00 74.19 196 ALA A C 1
ATOM 1532 O O . ALA A 1 196 ? -48.812 -4.499 91.984 1.00 74.19 196 ALA A O 1
ATOM 1533 N N . ASN A 1 197 ? -47.207 -5.833 92.804 1.00 76.06 197 ASN A N 1
ATOM 1534 C CA . ASN A 1 197 ? -46.474 -6.036 91.550 1.00 76.06 197 ASN A CA 1
ATOM 1535 C C . ASN A 1 197 ? -47.232 -6.805 90.442 1.00 76.06 197 ASN A C 1
ATOM 1537 O O . ASN A 1 197 ? -46.749 -6.834 89.313 1.00 76.06 197 ASN A O 1
ATOM 1541 N N . GLU A 1 198 ? -48.351 -7.484 90.715 1.00 77.62 198 GLU A N 1
ATOM 1542 C CA . GLU A 1 198 ? -49.109 -8.209 89.675 1.00 77.62 198 GLU A CA 1
ATOM 1543 C C . GLU A 1 198 ? -50.001 -7.289 88.835 1.00 77.62 198 GLU A C 1
ATOM 1545 O O . GLU A 1 198 ? -50.140 -7.528 87.636 1.00 77.62 198 GLU A O 1
ATOM 1550 N N . LYS A 1 199 ? -50.507 -6.192 89.411 1.00 77.88 199 LYS A N 1
ATOM 1551 C CA . LYS A 1 199 ? -51.306 -5.194 88.679 1.00 77.88 199 LYS A CA 1
ATOM 1552 C C . LYS A 1 199 ? -50.492 -4.497 87.594 1.00 77.88 199 LYS A C 1
ATOM 1554 O O . LYS A 1 199 ? -50.955 -4.365 86.462 1.00 77.88 199 LYS A O 1
ATOM 1559 N N . ASP A 1 200 ? -49.240 -4.172 87.913 1.00 84.44 200 ASP A N 1
ATOM 1560 C CA . ASP A 1 200 ? -48.305 -3.555 86.969 1.00 84.44 200 ASP A CA 1
ATOM 1561 C C . ASP A 1 200 ? -48.073 -4.442 85.736 1.00 84.44 200 ASP A C 1
ATOM 1563 O O . ASP A 1 200 ? -47.954 -3.940 84.621 1.00 84.44 200 ASP A O 1
ATOM 1567 N N . ARG A 1 201 ? -48.090 -5.775 85.896 1.00 85.31 201 ARG A N 1
ATOM 1568 C CA . ARG A 1 201 ? -47.900 -6.716 84.777 1.00 85.31 201 ARG A CA 1
ATOM 1569 C C . ARG A 1 201 ? -49.074 -6.722 83.801 1.00 85.31 201 ARG A C 1
ATOM 1571 O O . ARG A 1 201 ? -48.869 -6.893 82.599 1.00 85.31 201 ARG A O 1
ATOM 1578 N N . VAL A 1 202 ? -50.299 -6.545 84.295 1.00 84.62 202 VAL A N 1
ATOM 1579 C CA . VAL A 1 202 ? -51.503 -6.492 83.448 1.00 84.62 202 VAL A CA 1
ATOM 1580 C C . VAL A 1 202 ? -51.537 -5.188 82.649 1.00 84.62 202 VAL A C 1
ATOM 1582 O O . VAL A 1 202 ? -51.834 -5.197 81.451 1.00 84.62 202 VAL A O 1
ATOM 1585 N N . GLU A 1 203 ? -51.179 -4.069 83.280 1.00 86.62 203 GLU A N 1
ATOM 1586 C CA . GLU A 1 203 ? -51.049 -2.780 82.594 1.00 86.62 203 GLU A CA 1
ATOM 1587 C C . GLU A 1 203 ? -49.901 -2.788 81.577 1.00 86.62 203 GLU A C 1
ATOM 1589 O O . GLU A 1 203 ? -50.066 -2.289 80.458 1.00 86.62 203 GLU A O 1
ATOM 1594 N N . GLU A 1 204 ? -48.778 -3.436 81.902 1.00 89.56 204 GLU A N 1
ATOM 1595 C CA . GLU A 1 204 ? -47.665 -3.636 80.976 1.00 89.56 204 GLU A CA 1
ATOM 1596 C C . GLU A 1 204 ? -48.113 -4.434 79.742 1.00 89.56 204 GLU A C 1
ATOM 1598 O O . GLU A 1 204 ? -47.900 -3.971 78.618 1.00 89.56 204 GLU A O 1
ATOM 1603 N N . LEU A 1 205 ? -48.831 -5.551 79.921 1.00 88.88 205 LEU A N 1
ATOM 1604 C CA . LEU A 1 205 ? -49.396 -6.342 78.819 1.00 88.88 205 LEU A CA 1
ATOM 1605 C C . LEU A 1 205 ? -50.348 -5.525 77.935 1.00 88.88 205 LEU A C 1
ATOM 1607 O O . LEU A 1 205 ? -50.233 -5.574 76.708 1.00 88.88 205 LEU A O 1
ATOM 1611 N N . ARG A 1 206 ? -51.241 -4.718 78.525 1.00 86.25 206 ARG A N 1
ATOM 1612 C CA . ARG A 1 206 ? -52.117 -3.801 77.770 1.00 86.25 206 ARG A CA 1
ATOM 1613 C C . ARG A 1 206 ? -51.318 -2.767 76.983 1.00 86.25 206 ARG A C 1
ATOM 1615 O O . ARG A 1 206 ? -51.636 -2.499 75.823 1.00 86.25 206 ARG A O 1
ATOM 1622 N N . SER A 1 207 ? -50.274 -2.201 77.587 1.00 90.69 207 SER A N 1
ATOM 1623 C CA . SER A 1 207 ? -49.418 -1.211 76.931 1.00 90.69 207 SER A CA 1
ATOM 1624 C C . SER A 1 207 ? -48.652 -1.818 75.751 1.00 90.69 207 SER A C 1
ATOM 1626 O O . SER A 1 207 ? -48.560 -1.197 74.689 1.00 90.69 207 SER A O 1
ATOM 1628 N N . VAL A 1 208 ? -48.167 -3.057 75.895 1.00 91.56 208 VAL A N 1
ATOM 1629 C CA . VAL A 1 208 ? -47.488 -3.802 74.832 1.00 91.56 208 VAL A CA 1
ATOM 1630 C C . VAL A 1 208 ? -48.475 -4.129 73.716 1.00 91.56 208 VAL A C 1
ATOM 1632 O O . VAL A 1 208 ? -48.183 -3.826 72.562 1.00 91.56 208 VAL A O 1
ATOM 1635 N N . ALA A 1 209 ? -49.665 -4.643 74.036 1.00 88.81 209 ALA A N 1
ATOM 1636 C CA . ALA A 1 209 ? -50.712 -4.922 73.052 1.00 88.81 209 ALA A CA 1
ATOM 1637 C C . ALA A 1 209 ? -51.082 -3.669 72.238 1.00 88.81 209 ALA A C 1
ATOM 1639 O O . ALA A 1 209 ? -51.117 -3.708 71.006 1.00 88.81 209 ALA A O 1
ATOM 1640 N N . PHE A 1 210 ? -51.264 -2.530 72.914 1.00 88.69 210 PHE A N 1
ATOM 1641 C CA . PHE A 1 210 ? -51.562 -1.253 72.268 1.00 88.69 210 PHE A CA 1
ATOM 1642 C C . PHE A 1 210 ? -50.408 -0.764 71.380 1.00 88.69 210 PHE A C 1
ATOM 1644 O O . PHE A 1 210 ? -50.639 -0.278 70.272 1.00 88.69 210 PHE A O 1
ATOM 1651 N N . ARG A 1 211 ? -49.151 -0.912 71.820 1.00 89.00 211 ARG A N 1
ATOM 1652 C CA . ARG A 1 211 ? -47.976 -0.573 70.999 1.00 89.00 211 ARG A CA 1
ATOM 1653 C C . ARG A 1 211 ? -47.874 -1.464 69.763 1.00 89.00 211 ARG A C 1
ATOM 1655 O O . ARG A 1 211 ? -47.603 -0.943 68.686 1.00 89.00 211 ARG A O 1
ATOM 1662 N N . LEU A 1 212 ? -48.138 -2.766 69.894 1.00 89.44 212 LEU A N 1
ATOM 1663 C CA . LEU A 1 212 ? -48.142 -3.708 68.770 1.00 89.44 212 LEU A CA 1
ATOM 1664 C C . LEU A 1 212 ? -49.240 -3.376 67.751 1.00 89.44 212 LEU A C 1
ATOM 1666 O O . LEU A 1 212 ? -48.998 -3.414 66.544 1.00 89.44 212 LEU A O 1
ATOM 1670 N N . GLN A 1 213 ? -50.425 -2.981 68.219 1.00 86.31 213 GLN A N 1
ATOM 1671 C CA . GLN A 1 213 ? -51.531 -2.587 67.346 1.00 86.31 213 GLN A CA 1
ATOM 1672 C C . GLN A 1 213 ? -51.234 -1.285 66.581 1.00 86.31 213 GLN A C 1
ATOM 1674 O O . GLN A 1 213 ? -51.578 -1.169 65.403 1.00 86.31 213 GLN A O 1
ATOM 1679 N N . ASN A 1 214 ? -50.526 -0.347 67.220 1.00 89.19 214 ASN A N 1
ATOM 1680 C CA . ASN A 1 214 ? -50.176 0.964 66.665 1.00 89.19 214 ASN A CA 1
ATOM 1681 C C . ASN A 1 214 ? -48.795 1.031 65.997 1.00 89.19 214 ASN A C 1
ATOM 1683 O O . ASN A 1 214 ? -48.316 2.129 65.702 1.00 89.19 214 ASN A O 1
ATOM 1687 N N . LEU A 1 215 ? -48.142 -0.107 65.729 1.00 85.88 215 LEU A N 1
ATOM 1688 C CA . LEU A 1 215 ? -46.895 -0.112 64.964 1.00 85.88 215 LEU A CA 1
ATOM 1689 C C . LEU A 1 215 ? -47.127 0.608 63.624 1.00 85.88 215 LEU A C 1
ATOM 1691 O O . LEU A 1 215 ? -48.031 0.199 62.879 1.00 85.88 215 LEU A O 1
ATOM 1695 N N . PRO A 1 216 ? -46.352 1.666 63.308 1.00 77.81 216 PRO A N 1
ATOM 1696 C CA . PRO A 1 216 ? 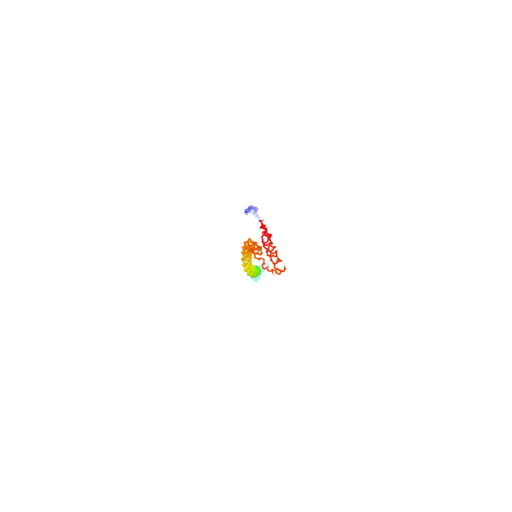-46.592 2.497 62.140 1.00 77.81 216 PRO A CA 1
ATOM 1697 C C . PRO A 1 216 ? -46.602 1.618 60.898 1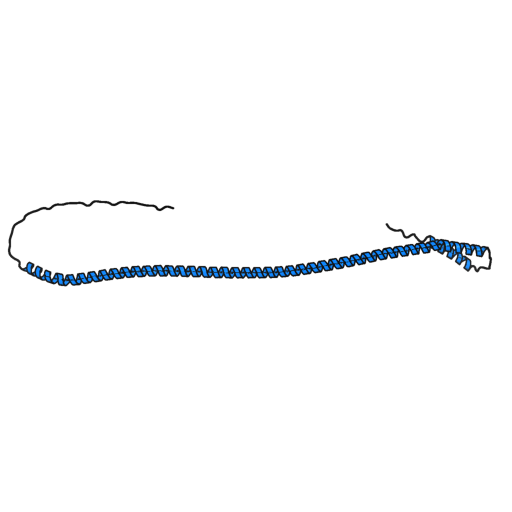.00 77.81 216 PRO A C 1
ATOM 1699 O O . PRO A 1 216 ? -45.667 0.861 60.629 1.00 77.81 216 PRO A O 1
ATOM 1702 N N . ARG A 1 217 ? -47.709 1.677 60.156 1.00 72.94 217 ARG A N 1
ATOM 1703 C CA . ARG A 1 217 ? -47.857 0.950 58.899 1.00 72.94 217 ARG A CA 1
ATOM 1704 C C . ARG A 1 217 ? -46.855 1.568 57.939 1.00 72.94 217 ARG A C 1
ATOM 1706 O O . ARG A 1 217 ? -47.078 2.675 57.463 1.00 72.94 217 ARG A O 1
ATOM 1713 N N . GLN A 1 218 ? -45.719 0.897 57.762 1.00 64.69 218 GLN A N 1
ATOM 1714 C CA . GLN A 1 218 ? -44.611 1.417 56.976 1.00 64.69 218 GLN A CA 1
ATOM 1715 C C . GLN A 1 218 ? -45.163 1.794 55.591 1.00 64.69 218 GLN A C 1
ATOM 1717 O O . GLN A 1 218 ? -45.670 0.913 54.888 1.00 64.69 218 GLN A O 1
ATOM 1722 N N . PRO A 1 219 ? -45.191 3.091 55.238 1.00 58.81 219 PRO A N 1
ATOM 1723 C CA . PRO A 1 219 ? -45.897 3.535 54.053 1.00 58.81 219 PRO A CA 1
ATOM 1724 C C . PRO A 1 219 ? -45.164 2.998 52.830 1.00 58.81 219 PRO A C 1
ATOM 1726 O O . PRO A 1 219 ? -43.957 3.190 52.673 1.00 58.81 219 PRO A O 1
ATOM 1729 N N . VAL A 1 220 ? -45.900 2.301 51.967 1.00 55.81 220 VAL A N 1
ATOM 1730 C CA . VAL A 1 220 ? -45.408 1.927 50.644 1.00 55.81 220 VAL A CA 1
ATOM 1731 C C . VAL A 1 220 ? -45.292 3.232 49.866 1.00 55.81 220 VAL A C 1
ATOM 1733 O O . VAL A 1 220 ? -46.301 3.770 49.420 1.00 55.81 220 VAL A O 1
ATOM 1736 N N . ARG A 1 221 ? -44.080 3.792 49.773 1.00 52.03 221 ARG A N 1
ATOM 1737 C CA . ARG A 1 221 ? -43.803 4.841 48.789 1.00 52.03 221 ARG A CA 1
ATOM 1738 C C . ARG A 1 221 ? -43.939 4.184 47.418 1.00 52.03 221 ARG A C 1
ATOM 1740 O O . ARG A 1 221 ? -43.113 3.343 47.070 1.00 52.03 221 ARG A O 1
ATOM 1747 N N . GLN A 1 222 ? -45.064 4.474 46.768 1.00 46.44 222 GLN A N 1
ATOM 1748 C CA . GLN A 1 222 ? -45.318 4.176 45.361 1.00 46.44 222 GLN A CA 1
ATOM 1749 C C . GLN A 1 222 ? -44.458 5.077 44.482 1.00 46.44 222 GLN A C 1
ATOM 1751 O O . GLN A 1 222 ? -44.213 6.232 44.906 1.00 46.44 222 GLN A O 1
#

Radius of gyration: 76.84 Å; chains: 1; bounding box: 132×49×205 Å

Sequence (222 aa):
MEPSTTLLPPTASGSATHDPNLEVSEATRRRSRPAITHFAVLASVILPLTFVPYLLARRRVSALGQRVKHLETHLQSIHKDLSRLTKLETSLQAIQRDLRFITNESNSAMEDQRRTMTSLHEVMMETDEIRLQAQETAASQKAIMDTTQSDLQRLLEEARHARAQGEAIRALGPSLADVAAFMYEVELLMPVTSKANEKDRVEELRSVAFRLQNLPRQPVRQ

pLDDT: mean 85.95, std 17.86, range [40.09, 98.69]

Secondary structure (DSSP, 8-state):
---------------------------------THHHHHHHHHHHHHHHHHHHHHHHHHHHHHHHHHHHHHHHHHHHHHHHHHHHHHHHHHHHHHHHHHHHHHHHHHHHHHHHHHHHHHHHHHHHHHHHHHHHHHHHHHHHHHHHHHHHHHHHHHHHHHHHHHHHHHHHHHHHHHHHHHHHHHHHHHHH------THHHHHHHHHHHHHHHHHT--------

Foldseek 3Di:
DDDDDDDDDDDDDDDDDDDDDDDDDDDDDDDDDPPVVVVVVVCVVVVCVPVVVVVVVVVVVVVVVVVVVVVVVVVVVVVVVVVVVVVVVVVVVVVVVVVVVVVVVVVVVVVVVVVVVVVVVVVVVVVVVVVVVVVVVVVVVVVVVVVVVVVVVVVVVVVVVVLVVLVVLLVVLVVLLVVLVVVVVVCVVDVDVDDPVVVVVSVVSNVSSVCSNVPPNPDPPD

Organism: NCBI:txid182062